Protein AF-A0A7V0YD22-F1 (afdb_monomer)

Radius of gyration: 51.35 Å; Cα contacts (8 Å, |Δi|>4): 474; chains: 1; bounding box: 115×79×181 Å

pLDDT: mean 83.08, std 17.09, range [35.62, 98.12]

Foldseek 3Di:
DDDDDDDDDDDDDDDDDDDDDDDPPDCPPVNVVVVVVVVVVVVVVVVVVVVVQVQWAWEWEQELNDTDTFTDPDQWQLVSCVVVVQDADPQKDWPPDGRDTRDHYHYIYIQHWAWAWEAEPRDTDIDTDSDFWQLVRCVVVVNDADPQKFKDKPRHTDDRRDTNDDRDPPDPPPPPPDDDPPSDDDDDDHIYIYIQHWAWEWEAEPPDIDIDTHSDQWQLVVCVVVVNDADPQKDKPPDGRDGDDHYHYMYIQFWAWEWEADPNDIDIDTHSDQFQLVVCVVVVNDADPPKAKVVGRGDGDDHHYYIYIDHDDDDDDDDDDDDDDDDDDDDDDD

Nearest PDB structures (foldseek):
  1ryj-assembly1_A  TM=7.363E-01  e=2.790E-02  Methanothermococcus thermolithotrophicus
  5e27-assembly2_B  TM=4.359E-01  e=1.569E-03  Mycobacterium tuberculosis
  5klx-assembly2_B  TM=5.347E-01  e=2.276E-01  Saccharomyces cerevisiae S288C
  8zv8-assembly2_D  TM=6.855E-01  e=3.589E+00  Homo sapiens
  1d4b-assembly1_A  TM=3.213E-01  e=7.111E-01  Homo sapiens

Structure (mmCIF, N/CA/C/O backbone):
data_AF-A0A7V0YD22-F1
#
_entry.id   AF-A0A7V0YD22-F1
#
loop_
_atom_site.group_PDB
_atom_site.id
_atom_site.type_symbol
_atom_site.label_atom_id
_atom_site.label_alt_id
_atom_site.label_comp_id
_atom_site.label_asym_id
_atom_site.label_entity_id
_atom_site.label_seq_id
_atom_site.pdbx_PDB_ins_code
_atom_site.Cartn_x
_atom_site.Cartn_y
_atom_site.Cartn_z
_atom_site.occupancy
_atom_site.B_iso_or_equiv
_atom_site.auth_seq_id
_atom_site.auth_comp_id
_atom_site.auth_asym_id
_atom_site.auth_atom_id
_atom_site.pdbx_PDB_model_num
ATOM 1 N N . MET A 1 1 ? 33.807 -64.859 -31.427 1.00 47.00 1 MET A N 1
ATOM 2 C CA . MET A 1 1 ? 33.171 -65.253 -32.700 1.00 47.00 1 MET A CA 1
ATOM 3 C C . MET A 1 1 ? 33.918 -64.585 -33.836 1.00 47.00 1 MET A C 1
ATOM 5 O O . MET A 1 1 ? 33.672 -63.443 -34.188 1.00 47.00 1 MET A O 1
ATOM 9 N N . THR A 1 2 ? 34.933 -65.295 -34.298 1.00 48.66 2 THR A N 1
ATOM 10 C CA . THR A 1 2 ? 35.784 -65.020 -35.448 1.00 48.66 2 THR A CA 1
ATOM 11 C C . THR A 1 2 ? 35.191 -65.747 -36.647 1.00 48.66 2 THR A C 1
ATOM 13 O O . THR A 1 2 ? 34.943 -66.948 -36.567 1.00 48.66 2 THR A O 1
ATOM 16 N N . THR A 1 3 ? 34.997 -65.068 -37.774 1.00 38.12 3 THR A N 1
ATOM 17 C CA . THR A 1 3 ? 34.916 -65.744 -39.075 1.00 38.12 3 THR A CA 1
ATOM 18 C C . THR A 1 3 ? 35.419 -64.813 -40.176 1.00 38.12 3 THR A C 1
ATOM 20 O O . THR A 1 3 ? 34.770 -63.816 -40.480 1.00 38.12 3 THR A O 1
ATOM 23 N N . PRO A 1 4 ? 36.578 -65.126 -40.773 1.00 64.62 4 PRO A N 1
ATOM 24 C CA . PRO A 1 4 ? 37.021 -64.593 -42.049 1.00 64.62 4 PRO A CA 1
ATOM 25 C C . PRO A 1 4 ? 36.802 -65.632 -43.165 1.00 64.62 4 PRO A C 1
ATOM 27 O O . PRO A 1 4 ? 36.949 -66.833 -42.947 1.00 64.62 4 PRO A O 1
ATOM 30 N N . LEU A 1 5 ? 36.543 -65.181 -44.390 1.00 45.16 5 LEU A N 1
ATOM 31 C CA . LEU A 1 5 ? 36.751 -65.954 -45.622 1.00 45.16 5 LEU A CA 1
ATOM 32 C C . LEU A 1 5 ? 37.115 -64.956 -46.736 1.00 45.16 5 LEU A C 1
ATOM 34 O O . LEU A 1 5 ? 36.453 -63.933 -46.830 1.00 45.16 5 LEU A O 1
ATOM 38 N N . LYS A 1 6 ? 38.121 -65.072 -47.612 1.00 41.31 6 LYS A N 1
ATOM 39 C CA . LYS A 1 6 ? 39.150 -66.055 -48.021 1.00 41.31 6 LYS A CA 1
ATOM 40 C C . LYS A 1 6 ? 39.045 -66.240 -49.543 1.00 41.31 6 LYS A C 1
ATOM 42 O O . LYS A 1 6 ? 38.039 -66.736 -50.024 1.00 41.31 6 LYS A O 1
ATOM 47 N N . ARG A 1 7 ? 40.185 -65.975 -50.204 1.00 38.22 7 ARG A N 1
ATOM 48 C CA . ARG A 1 7 ? 40.648 -66.398 -51.551 1.00 38.22 7 ARG A CA 1
ATOM 49 C C . ARG A 1 7 ? 39.967 -65.751 -52.767 1.00 38.22 7 ARG A C 1
ATOM 51 O O . ARG A 1 7 ? 38.756 -65.692 -52.825 1.00 38.22 7 ARG A O 1
ATOM 58 N N . ALA A 1 8 ? 40.678 -65.148 -53.726 1.00 39.34 8 ALA A N 1
ATOM 59 C CA . ALA A 1 8 ? 41.896 -65.498 -54.491 1.00 39.34 8 ALA A CA 1
ATOM 60 C C . ALA A 1 8 ? 41.635 -66.368 -55.730 1.00 39.34 8 ALA A C 1
ATOM 62 O O . ALA A 1 8 ? 41.262 -67.525 -55.584 1.00 39.34 8 ALA A O 1
ATOM 63 N N . ALA A 1 9 ? 41.958 -65.814 -56.905 1.00 39.53 9 ALA A N 1
ATOM 64 C CA . ALA A 1 9 ? 42.645 -66.423 -58.062 1.00 39.53 9 ALA A CA 1
ATOM 65 C C . ALA A 1 9 ? 42.683 -65.339 -59.166 1.00 39.53 9 ALA A C 1
ATOM 67 O O . ALA A 1 9 ? 41.646 -64.786 -59.502 1.00 39.53 9 ALA A O 1
ATOM 68 N N . ARG A 1 10 ? 43.831 -64.773 -59.564 1.00 41.00 10 ARG A N 1
ATOM 69 C CA . ARG A 1 10 ? 44.873 -65.306 -60.469 1.00 41.00 10 ARG A CA 1
ATOM 70 C C . ARG A 1 10 ? 44.341 -65.859 -61.800 1.00 41.00 10 ARG A C 1
ATOM 72 O O . ARG A 1 10 ? 43.845 -66.973 -61.843 1.00 41.00 10 ARG A O 1
ATOM 79 N N . SER A 1 11 ? 44.618 -65.112 -62.869 1.00 40.12 11 SER A N 1
ATOM 80 C CA . SER A 1 11 ? 45.051 -65.600 -64.189 1.00 40.12 11 SER A CA 1
ATOM 81 C C . SER A 1 11 ? 45.837 -64.443 -64.833 1.00 40.12 11 SER A C 1
ATOM 83 O O . SER A 1 11 ? 45.287 -63.354 -64.946 1.00 40.12 11 SER A O 1
ATOM 85 N N . SER A 1 12 ? 47.172 -64.483 -64.973 1.00 40.53 12 SER A N 1
ATOM 86 C CA . SER A 1 12 ? 47.942 -65.056 -66.106 1.00 40.53 12 SER A CA 1
ATOM 87 C C . SER A 1 12 ? 47.367 -64.662 -67.472 1.00 40.53 12 SER A C 1
ATOM 89 O O . SER A 1 12 ? 46.183 -64.860 -67.696 1.00 40.53 12 SER A O 1
ATOM 91 N N . ALA A 1 13 ? 48.105 -64.145 -68.448 1.00 36.16 13 ALA A N 1
ATOM 92 C CA . ALA A 1 13 ? 49.530 -63.917 -68.643 1.00 36.16 13 ALA A CA 1
ATOM 93 C C . ALA A 1 13 ? 49.665 -62.911 -69.807 1.00 36.16 13 ALA A C 1
ATOM 95 O O . ALA A 1 13 ? 48.724 -62.751 -70.577 1.00 36.16 13 ALA A O 1
ATOM 96 N N . GLN A 1 14 ? 50.826 -62.277 -69.959 1.00 41.28 14 GLN A N 1
ATOM 97 C CA . GLN A 1 14 ? 51.713 -62.488 -71.114 1.00 41.28 14 GLN A CA 1
ATOM 98 C C . GLN A 1 14 ? 52.646 -61.289 -71.286 1.00 41.28 14 GLN A C 1
ATOM 100 O O . GLN A 1 14 ? 52.235 -60.139 -71.407 1.00 41.28 14 GLN A O 1
ATOM 105 N N . ALA A 1 15 ? 53.932 -61.612 -71.220 1.00 40.72 15 ALA A N 1
ATOM 106 C CA . ALA A 1 15 ? 55.050 -60.716 -71.392 1.00 40.72 15 ALA A CA 1
ATOM 107 C C . ALA A 1 15 ? 55.336 -60.469 -72.879 1.00 40.72 15 ALA A C 1
ATOM 109 O O . ALA A 1 15 ? 55.332 -61.401 -73.680 1.00 40.72 15 ALA A O 1
ATOM 110 N N . SER A 1 16 ? 55.677 -59.224 -73.186 1.00 41.81 16 SER A N 1
ATOM 111 C CA . SER A 1 16 ? 56.611 -58.815 -74.239 1.00 41.81 16 SER A CA 1
ATOM 112 C C . SER A 1 16 ? 57.174 -57.478 -73.759 1.00 41.81 16 SER A C 1
ATOM 114 O O . SER A 1 16 ? 56.450 -56.490 -73.673 1.00 41.81 16 SER A O 1
ATOM 116 N N . ASP A 1 17 ? 58.302 -57.485 -73.057 1.00 44.50 17 ASP A N 1
ATOM 117 C CA . ASP A 1 17 ? 59.635 -57.284 -73.638 1.00 44.50 17 ASP A CA 1
ATOM 118 C C . ASP A 1 17 ? 59.665 -56.208 -74.730 1.00 44.50 17 ASP A C 1
ATOM 120 O O . ASP A 1 17 ? 59.037 -56.334 -75.780 1.00 44.50 17 ASP A O 1
ATOM 124 N N . GLY A 1 18 ? 60.385 -55.127 -74.439 1.00 40.16 18 GLY A N 1
ATOM 125 C CA . GLY A 1 18 ? 60.467 -53.967 -75.312 1.00 40.16 18 GLY A CA 1
ATOM 126 C C . GLY A 1 18 ? 60.731 -52.669 -74.564 1.00 40.16 18 GLY A C 1
ATOM 127 O O . GLY A 1 18 ? 59.847 -51.832 -74.431 1.00 40.16 18 GLY A O 1
ATOM 128 N N . GLY A 1 19 ? 61.980 -52.477 -74.138 1.00 35.62 19 GLY A N 1
ATOM 129 C CA . GLY A 1 19 ? 62.556 -51.134 -74.061 1.00 35.62 19 GLY A CA 1
ATOM 130 C C . GLY A 1 19 ? 62.600 -50.488 -72.679 1.00 35.62 19 GLY A C 1
ATOM 131 O O . GLY A 1 19 ? 61.678 -49.804 -72.244 1.00 35.62 19 GLY A O 1
ATOM 132 N N . ARG A 1 20 ? 63.781 -50.554 -72.0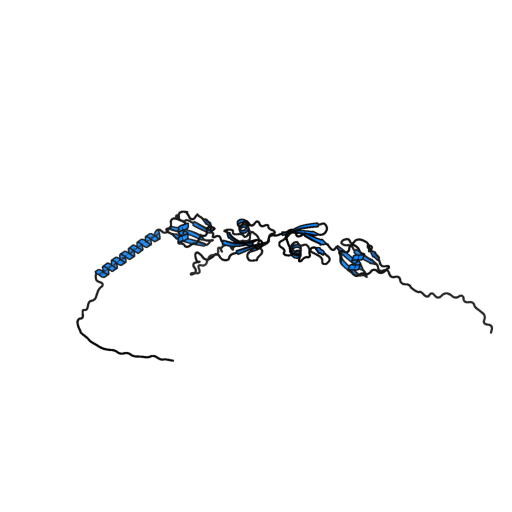54 1.00 51.81 20 ARG A N 1
ATOM 133 C CA . ARG A 1 20 ? 64.271 -49.426 -71.250 1.00 51.81 20 ARG A CA 1
ATOM 134 C C . ARG A 1 20 ? 64.270 -48.171 -72.133 1.00 51.81 20 ARG A C 1
ATOM 136 O O . ARG A 1 20 ? 64.777 -48.222 -73.253 1.00 51.81 20 ARG A O 1
ATOM 143 N N . PRO A 1 21 ? 63.859 -47.027 -71.575 1.00 42.22 21 PRO A N 1
ATOM 144 C CA . PRO A 1 21 ? 64.875 -45.999 -71.428 1.00 42.22 21 PRO A CA 1
ATOM 145 C C . PRO A 1 21 ? 64.946 -45.478 -69.995 1.00 42.22 21 PRO A C 1
ATOM 147 O O . PRO A 1 21 ? 63.951 -45.161 -69.348 1.00 42.22 21 PRO A O 1
ATOM 150 N N . ALA A 1 22 ? 66.181 -45.355 -69.518 1.00 54.69 22 ALA A N 1
ATOM 151 C CA . ALA A 1 22 ? 66.517 -44.388 -68.496 1.00 54.69 22 ALA A CA 1
ATOM 152 C C . ALA A 1 22 ? 66.175 -42.992 -69.034 1.00 54.69 22 ALA A C 1
ATOM 154 O O . ALA A 1 22 ? 66.689 -42.584 -70.072 1.00 54.69 22 ALA A O 1
ATOM 155 N N . ALA A 1 23 ? 65.329 -42.258 -68.324 1.00 45.06 23 ALA A N 1
ATOM 156 C CA . ALA A 1 23 ? 65.190 -40.827 -68.518 1.00 45.06 23 ALA A CA 1
ATOM 157 C C . ALA A 1 23 ? 64.929 -40.199 -67.152 1.00 45.06 23 ALA A C 1
ATOM 159 O O . ALA A 1 23 ? 63.810 -40.195 -66.643 1.00 45.06 23 ALA A O 1
ATOM 160 N N . GLY A 1 24 ? 65.999 -39.681 -66.548 1.00 50.59 24 GLY A N 1
ATOM 161 C CA . GLY A 1 24 ? 65.883 -38.652 -65.532 1.00 50.59 24 GLY A CA 1
ATOM 162 C C . GLY A 1 24 ? 65.113 -37.483 -66.136 1.00 50.59 24 GLY A C 1
ATOM 163 O O . GLY A 1 24 ? 65.668 -36.676 -66.875 1.00 50.59 24 GLY A O 1
ATOM 164 N N . GLY A 1 25 ? 63.820 -37.410 -65.835 1.00 45.94 25 GLY A N 1
ATOM 165 C CA . GLY A 1 25 ? 62.989 -36.245 -66.098 1.00 45.94 25 GLY A CA 1
ATOM 166 C C . GLY A 1 25 ? 63.328 -35.163 -65.087 1.00 45.94 25 GLY A C 1
ATOM 167 O O . GLY A 1 25 ? 62.529 -34.858 -64.207 1.00 45.94 25 GLY A O 1
ATOM 168 N N . GLY A 1 26 ? 64.542 -34.611 -65.175 1.00 47.94 26 GLY A N 1
ATOM 169 C CA . GLY A 1 26 ? 64.849 -33.346 -64.526 1.00 47.94 26 GLY A CA 1
ATOM 170 C C . GLY A 1 26 ? 63.767 -32.354 -64.922 1.00 47.94 26 GLY A C 1
ATOM 171 O O . GLY A 1 26 ? 63.403 -32.311 -66.099 1.00 47.94 26 GLY A O 1
ATOM 172 N N . LEU A 1 27 ? 63.226 -31.610 -63.948 1.00 54.12 27 LEU A N 1
ATOM 173 C CA . LEU A 1 27 ? 62.290 -30.514 -64.190 1.00 54.12 27 LEU A CA 1
ATOM 174 C C . LEU A 1 27 ? 62.819 -29.702 -65.375 1.00 54.12 27 LEU A C 1
ATOM 176 O O . LEU A 1 27 ? 63.768 -28.925 -65.234 1.00 54.12 27 LEU A O 1
ATOM 180 N N . GLY A 1 28 ? 62.244 -29.937 -66.559 1.00 47.41 28 GLY A N 1
ATOM 181 C CA . GLY A 1 28 ? 62.697 -29.300 -67.780 1.00 47.41 28 GLY A CA 1
ATOM 182 C C . GLY A 1 28 ? 62.656 -27.794 -67.567 1.00 47.41 28 GLY A C 1
ATOM 183 O O . GLY A 1 28 ? 61.813 -27.288 -66.821 1.00 47.41 28 GLY A O 1
ATOM 184 N N . ARG A 1 29 ? 63.547 -27.050 -68.232 1.00 53.50 29 ARG A N 1
ATOM 185 C CA . ARG A 1 29 ? 63.567 -25.571 -68.220 1.00 53.50 29 ARG A CA 1
ATOM 186 C C . ARG A 1 29 ? 62.173 -24.938 -68.358 1.00 53.50 29 ARG A C 1
ATOM 188 O O . ARG A 1 29 ? 61.973 -23.824 -67.894 1.00 53.50 29 ARG A O 1
ATOM 195 N N . TRP A 1 30 ? 61.226 -25.647 -68.969 1.00 50.28 30 TRP A N 1
ATOM 196 C CA . TRP A 1 30 ? 59.825 -25.269 -69.100 1.00 50.28 30 TRP A CA 1
ATOM 197 C C . TRP A 1 30 ? 59.046 -25.386 -67.777 1.00 50.28 30 TRP A C 1
ATOM 199 O O . TRP A 1 30 ? 58.458 -24.397 -67.362 1.00 50.28 30 TRP A O 1
ATOM 209 N N . GLY A 1 31 ? 59.140 -26.489 -67.023 1.00 55.62 31 GLY A N 1
ATOM 210 C CA . GLY A 1 31 ? 58.539 -26.609 -65.682 1.00 55.62 31 GLY A CA 1
ATOM 211 C C . GLY A 1 31 ? 59.094 -25.594 -64.675 1.00 55.62 31 GLY A C 1
ATOM 212 O O . GLY A 1 31 ? 58.336 -24.999 -63.917 1.00 55.62 31 GLY A O 1
ATOM 213 N N . ARG A 1 32 ? 60.403 -25.296 -64.734 1.00 58.09 32 ARG A N 1
ATOM 214 C CA . ARG A 1 32 ? 61.041 -24.242 -63.916 1.00 58.09 32 ARG A CA 1
ATOM 215 C C . ARG A 1 32 ? 60.562 -22.829 -64.283 1.00 58.09 32 ARG A C 1
ATOM 217 O O . ARG A 1 32 ? 60.445 -21.985 -63.402 1.00 58.09 32 ARG A O 1
ATOM 224 N N . ARG A 1 33 ? 60.265 -22.573 -65.563 1.00 59.19 33 ARG A N 1
ATOM 225 C CA . ARG A 1 33 ? 59.716 -21.295 -66.056 1.00 59.19 33 ARG A CA 1
ATOM 226 C C . ARG A 1 33 ? 58.266 -21.079 -65.624 1.00 59.19 33 ARG A C 1
ATOM 228 O O . ARG A 1 33 ? 57.951 -19.987 -65.169 1.00 59.19 33 ARG A O 1
ATOM 235 N N . TYR A 1 34 ? 57.418 -22.106 -65.691 1.00 65.81 34 TYR A N 1
ATOM 236 C CA . TYR A 1 34 ? 56.045 -22.022 -65.174 1.00 65.81 34 TYR A CA 1
ATOM 237 C C . TYR A 1 34 ? 56.005 -21.946 -63.641 1.00 65.81 34 TYR A C 1
ATOM 239 O O . TYR A 1 34 ? 55.167 -21.240 -63.091 1.00 65.81 34 TYR A O 1
ATOM 247 N N . LEU A 1 35 ? 56.954 -22.585 -62.948 1.00 70.69 35 LEU A N 1
ATOM 248 C CA . LEU A 1 35 ? 57.092 -22.496 -61.492 1.00 70.69 35 LEU A CA 1
ATOM 249 C C . LEU A 1 35 ? 57.540 -21.094 -61.040 1.00 70.69 35 LEU A C 1
ATOM 251 O O . LEU A 1 35 ? 56.960 -20.541 -60.113 1.00 70.69 35 LEU A O 1
ATOM 255 N N . LEU A 1 36 ? 58.499 -20.472 -61.737 1.00 73.25 36 LEU A N 1
ATOM 256 C CA . LEU A 1 36 ? 58.895 -19.077 -61.493 1.00 73.25 36 LEU A CA 1
ATOM 257 C C . LEU A 1 36 ? 57.775 -18.079 -61.831 1.00 73.25 36 LEU A C 1
ATOM 259 O O . LEU A 1 36 ? 57.569 -17.126 -61.085 1.00 73.25 36 LEU A O 1
ATOM 263 N N . ALA A 1 37 ? 57.024 -18.310 -62.912 1.00 78.25 37 ALA A N 1
ATOM 264 C CA . ALA A 1 37 ? 55.868 -17.486 -63.267 1.00 78.25 37 ALA A CA 1
ATOM 265 C C . ALA A 1 37 ? 54.733 -17.602 -62.231 1.00 78.25 37 ALA A C 1
ATOM 267 O O . ALA A 1 37 ? 54.145 -16.591 -61.851 1.00 78.25 37 ALA A O 1
ATOM 268 N N . GLY A 1 38 ? 54.470 -18.809 -61.719 1.00 81.88 38 GLY A N 1
ATOM 269 C CA . GLY A 1 38 ? 53.499 -19.038 -60.647 1.00 81.88 38 GLY A CA 1
ATOM 270 C C . GLY A 1 38 ? 53.894 -18.358 -59.334 1.00 81.88 38 GLY A C 1
ATOM 271 O O . GLY A 1 38 ? 53.065 -17.700 -58.714 1.00 81.88 38 GLY A O 1
ATOM 272 N N . VAL A 1 39 ? 55.173 -18.435 -58.945 1.00 85.62 39 VAL A N 1
ATOM 273 C CA . VAL A 1 39 ? 55.699 -17.712 -57.771 1.00 85.62 39 VAL A CA 1
ATOM 274 C C . VAL A 1 39 ? 55.579 -16.196 -57.955 1.00 85.62 39 VAL A C 1
ATOM 276 O O . VAL A 1 39 ? 55.158 -15.504 -57.031 1.00 85.62 39 VAL A O 1
ATOM 279 N N . GLY A 1 40 ? 55.881 -15.677 -59.150 1.00 86.00 40 GLY A N 1
ATOM 280 C CA . GLY A 1 40 ? 55.707 -14.259 -59.474 1.00 86.00 40 GLY A CA 1
ATOM 281 C C . GLY A 1 40 ? 54.256 -13.785 -59.345 1.00 86.00 40 GLY A C 1
ATOM 282 O O . GLY A 1 40 ? 54.009 -12.737 -58.753 1.00 86.00 40 GLY A O 1
ATOM 283 N N . LEU A 1 41 ? 53.288 -14.574 -59.824 1.00 89.44 41 LEU A N 1
ATOM 284 C CA . LEU A 1 41 ? 51.860 -14.267 -59.693 1.00 89.44 41 LEU A CA 1
ATOM 285 C C . LEU A 1 41 ? 51.397 -14.289 -58.229 1.00 89.44 41 LEU A C 1
ATOM 287 O O . LEU A 1 41 ? 50.661 -13.401 -57.809 1.00 89.44 41 LEU A O 1
ATOM 291 N N . ILE A 1 42 ? 51.855 -15.262 -57.438 1.00 89.31 42 ILE A N 1
ATOM 292 C CA . ILE A 1 42 ? 51.536 -15.345 -56.004 1.00 89.31 42 ILE A CA 1
ATOM 293 C C . ILE A 1 42 ? 52.107 -14.137 -55.251 1.00 89.31 42 ILE A C 1
ATOM 295 O O . ILE A 1 42 ? 51.408 -13.552 -54.428 1.00 89.31 42 ILE A O 1
ATOM 299 N N . LEU A 1 43 ? 53.343 -13.723 -55.550 1.00 90.62 43 LEU A N 1
ATOM 300 C CA . LEU A 1 43 ? 53.945 -12.527 -54.954 1.00 90.62 43 LEU A CA 1
ATOM 301 C C . LEU A 1 43 ? 53.204 -11.247 -55.358 1.00 90.62 43 LEU A C 1
ATOM 303 O O . LEU A 1 43 ? 53.007 -10.376 -54.517 1.00 90.62 43 LEU A O 1
ATOM 307 N N . MET A 1 44 ? 52.752 -11.143 -56.610 1.00 88.50 44 MET A N 1
ATOM 308 C CA . MET A 1 44 ? 51.974 -9.999 -57.095 1.00 88.50 44 MET A CA 1
ATOM 309 C C . MET A 1 44 ? 50.588 -9.927 -56.439 1.00 88.50 44 MET A C 1
ATOM 311 O O . MET A 1 44 ? 50.205 -8.871 -55.945 1.00 88.50 44 MET A O 1
ATOM 315 N N . LEU A 1 45 ? 49.860 -11.046 -56.367 1.00 91.75 45 LEU A N 1
ATOM 316 C CA . LEU A 1 45 ? 48.579 -11.130 -55.657 1.00 91.75 45 LEU A CA 1
ATOM 317 C C . LEU A 1 45 ? 48.754 -10.879 -54.155 1.00 91.75 45 LEU A C 1
ATOM 319 O O . LEU A 1 45 ? 47.920 -10.216 -53.546 1.00 91.75 45 LEU A O 1
ATOM 323 N N . GLY A 1 46 ? 49.859 -11.348 -53.570 1.00 89.00 46 GLY A N 1
ATOM 324 C CA . GLY A 1 46 ? 50.231 -11.065 -52.188 1.00 89.00 46 GLY A CA 1
ATOM 325 C C . GLY A 1 46 ? 50.491 -9.578 -51.949 1.00 89.00 46 GLY A C 1
ATOM 326 O O . GLY A 1 46 ? 49.933 -9.010 -51.017 1.00 89.00 46 GLY A O 1
ATOM 327 N N . ALA A 1 47 ? 51.271 -8.924 -52.813 1.00 87.19 47 ALA A N 1
ATOM 328 C CA . ALA A 1 47 ? 51.535 -7.487 -52.741 1.00 87.19 47 ALA A CA 1
ATOM 329 C C . ALA A 1 47 ? 50.265 -6.653 -52.976 1.00 87.19 47 ALA A C 1
ATOM 331 O O . ALA A 1 47 ? 50.049 -5.667 -52.275 1.00 87.19 47 ALA A O 1
ATOM 332 N N . MET A 1 48 ? 49.397 -7.067 -53.904 1.00 89.81 48 MET A N 1
ATOM 333 C CA . MET A 1 48 ? 48.112 -6.414 -54.162 1.00 89.81 48 MET A CA 1
ATOM 334 C C . MET A 1 48 ? 47.143 -6.586 -52.987 1.00 89.81 48 MET A C 1
ATOM 336 O O . MET A 1 48 ? 46.508 -5.620 -52.574 1.00 89.81 48 MET A O 1
ATOM 340 N N . GLY A 1 49 ? 47.084 -7.779 -52.391 1.00 83.19 49 GLY A N 1
ATOM 341 C CA . GLY A 1 49 ? 46.307 -8.035 -51.179 1.00 83.19 49 GLY A CA 1
ATOM 342 C C . GLY A 1 49 ? 46.823 -7.248 -49.972 1.00 83.19 49 GLY A C 1
ATOM 343 O O . GLY A 1 49 ? 46.030 -6.690 -49.218 1.00 83.19 49 GLY A O 1
ATOM 344 N N . LEU A 1 50 ? 48.146 -7.138 -49.814 1.00 85.19 50 LEU A N 1
ATOM 345 C CA . LEU A 1 50 ? 48.765 -6.344 -48.751 1.00 85.19 50 LEU A CA 1
ATOM 346 C C . LEU A 1 50 ? 48.515 -4.843 -48.954 1.00 85.19 50 LEU A C 1
ATOM 348 O O . LEU A 1 50 ? 48.156 -4.146 -48.009 1.00 85.19 50 LEU A O 1
ATOM 352 N N . GLY A 1 51 ? 48.640 -4.360 -50.194 1.00 82.00 51 GLY A N 1
ATOM 353 C CA . GLY A 1 51 ? 48.312 -2.987 -50.572 1.00 82.00 51 GLY A CA 1
ATOM 354 C C . GLY A 1 51 ? 46.848 -2.655 -50.296 1.00 82.00 51 GLY A C 1
ATOM 355 O O . GLY A 1 51 ? 46.564 -1.629 -49.685 1.00 82.00 51 GLY A O 1
ATOM 356 N N . TYR A 1 52 ? 45.929 -3.557 -50.651 1.00 83.81 52 TYR A N 1
ATOM 357 C CA . TYR A 1 52 ? 44.506 -3.428 -50.340 1.00 83.81 52 TYR A CA 1
ATOM 358 C C . TYR A 1 52 ? 44.262 -3.375 -48.826 1.00 83.81 52 TYR A C 1
ATOM 360 O O . TYR A 1 52 ? 43.604 -2.454 -48.349 1.00 83.81 52 TYR A O 1
ATOM 368 N N . ALA A 1 53 ? 44.879 -4.265 -48.042 1.00 77.56 53 ALA A N 1
ATOM 369 C CA . ALA A 1 53 ? 44.756 -4.262 -46.583 1.00 77.56 53 ALA A CA 1
ATOM 370 C C . ALA A 1 53 ? 45.271 -2.964 -45.927 1.00 77.56 53 ALA A C 1
ATOM 372 O O . ALA A 1 53 ? 44.712 -2.518 -44.927 1.00 77.56 53 ALA A O 1
ATOM 373 N N . CYS A 1 54 ? 46.292 -2.315 -46.495 1.00 80.62 54 CYS A N 1
ATOM 374 C CA . CYS A 1 54 ? 46.776 -1.014 -46.021 1.00 80.62 54 CYS A CA 1
ATOM 375 C C . CYS A 1 54 ? 45.784 0.142 -46.260 1.00 80.62 54 CYS A C 1
ATOM 377 O O . CYS A 1 54 ? 45.935 1.192 -45.641 1.00 80.62 54 CYS A O 1
ATOM 379 N N . THR A 1 55 ? 44.771 -0.030 -47.119 1.00 80.94 55 THR A N 1
ATOM 380 C CA . THR A 1 55 ? 43.724 0.986 -47.360 1.00 80.94 55 THR A CA 1
ATOM 381 C C . THR A 1 55 ? 42.543 0.907 -46.385 1.00 80.94 55 THR A C 1
ATOM 383 O O . THR A 1 55 ? 41.635 1.737 -46.454 1.00 80.94 55 THR A O 1
ATOM 386 N N . LEU A 1 56 ? 42.542 -0.074 -45.474 1.00 81.06 56 LEU A N 1
ATOM 387 C CA . LEU A 1 56 ? 41.520 -0.221 -44.437 1.00 81.06 56 LEU A CA 1
ATOM 388 C C . LEU A 1 56 ? 41.539 0.975 -43.479 1.00 81.06 56 LEU A C 1
ATOM 390 O O . LEU A 1 56 ? 42.580 1.321 -42.916 1.00 81.06 56 LEU A O 1
ATOM 394 N N . ARG A 1 57 ? 40.368 1.560 -43.226 1.00 84.12 57 ARG A N 1
ATOM 395 C CA . ARG A 1 57 ? 40.209 2.659 -42.267 1.00 84.12 57 ARG A CA 1
ATOM 396 C C . ARG A 1 57 ? 39.806 2.101 -40.898 1.00 84.12 57 ARG A C 1
ATOM 398 O O . ARG A 1 57 ? 38.889 1.279 -40.841 1.00 84.12 57 ARG A O 1
ATOM 405 N N . PRO A 1 58 ? 40.477 2.497 -39.799 1.00 83.75 58 PRO A N 1
ATOM 406 C CA . PRO A 1 58 ? 40.097 2.072 -38.457 1.00 83.75 58 PRO A CA 1
ATOM 407 C C . PRO A 1 58 ? 38.885 2.866 -37.950 1.00 83.75 58 PRO A C 1
ATOM 409 O O . PRO A 1 58 ? 38.894 4.097 -37.982 1.00 83.75 58 PRO A O 1
ATOM 412 N N . VAL A 1 59 ? 37.886 2.155 -37.428 1.00 85.00 59 VAL A N 1
ATOM 413 C CA . VAL A 1 59 ? 36.688 2.716 -36.788 1.00 85.00 59 VAL A CA 1
ATOM 414 C C . VAL A 1 59 ? 36.565 2.135 -35.387 1.00 85.00 59 VAL A C 1
ATOM 416 O O . VAL A 1 59 ? 36.544 0.915 -35.216 1.00 85.00 59 VAL A O 1
ATOM 419 N N . TRP A 1 60 ? 36.499 3.002 -34.380 1.00 86.25 60 TRP A N 1
ATOM 420 C CA . TRP A 1 60 ? 36.300 2.592 -32.992 1.00 86.25 60 TRP A CA 1
ATOM 421 C C . TRP A 1 60 ? 34.810 2.572 -32.695 1.00 86.25 60 TRP A C 1
ATOM 423 O O . TRP A 1 60 ? 34.182 3.622 -32.689 1.00 86.25 60 TRP A O 1
ATOM 433 N N . VAL A 1 61 ? 34.247 1.396 -32.448 1.00 86.56 61 VAL A N 1
ATOM 434 C CA . VAL A 1 61 ? 32.834 1.227 -32.109 1.00 86.56 61 VAL A CA 1
ATOM 435 C C . VAL A 1 61 ? 32.712 0.886 -30.631 1.00 86.56 61 VAL A C 1
ATOM 437 O O . VAL A 1 61 ? 33.247 -0.121 -30.190 1.00 86.56 61 VAL A O 1
ATOM 440 N N . ASP A 1 62 ? 32.021 1.708 -29.855 1.00 86.94 62 ASP A N 1
ATOM 441 C CA . ASP A 1 62 ? 31.605 1.391 -28.492 1.00 86.94 62 ASP A CA 1
ATOM 442 C C . ASP A 1 62 ? 30.187 0.811 -28.535 1.00 86.94 62 ASP A C 1
ATOM 444 O O . ASP A 1 62 ? 29.220 1.551 -28.715 1.00 86.94 62 ASP A O 1
ATOM 448 N N . LEU A 1 63 ? 30.075 -0.515 -28.420 1.00 84.31 63 LEU A N 1
ATOM 449 C CA . LEU A 1 63 ? 28.801 -1.233 -28.416 1.00 84.31 63 LEU A CA 1
ATOM 450 C C . LEU A 1 63 ? 28.406 -1.551 -26.970 1.00 84.31 63 LEU A C 1
ATOM 452 O O . LEU A 1 63 ? 28.986 -2.447 -26.354 1.00 84.31 63 LEU A O 1
ATOM 456 N N . ASP A 1 64 ? 27.428 -0.823 -26.427 1.00 76.75 64 ASP A N 1
ATOM 457 C CA . ASP A 1 64 ? 26.942 -0.979 -25.045 1.00 76.75 64 ASP A CA 1
ATOM 458 C C . ASP A 1 64 ? 28.062 -0.972 -23.972 1.00 76.75 64 ASP A C 1
ATOM 460 O O . ASP A 1 64 ? 27.982 -1.675 -22.961 1.00 76.75 64 ASP A O 1
ATOM 464 N N . GLY A 1 65 ? 29.129 -0.190 -24.181 1.00 76.81 65 GLY A N 1
ATOM 465 C CA . GLY A 1 65 ? 30.284 -0.102 -23.280 1.00 76.81 65 GLY A CA 1
ATOM 466 C C . GLY A 1 65 ? 31.435 -1.056 -23.622 1.00 76.81 65 GLY A C 1
ATOM 467 O O . GLY A 1 65 ? 32.449 -1.059 -22.919 1.00 76.81 65 GLY A O 1
ATOM 468 N N . GLN A 1 66 ? 31.303 -1.888 -24.663 1.00 78.94 66 GLN A N 1
ATOM 469 C CA . GLN A 1 66 ? 32.380 -2.749 -25.152 1.00 78.94 66 GLN A CA 1
ATOM 470 C C . GLN A 1 66 ? 33.065 -2.134 -26.381 1.00 78.94 66 GLN A C 1
ATOM 472 O O . GLN A 1 66 ? 32.452 -2.064 -27.450 1.00 78.94 66 GLN A O 1
ATOM 477 N N . PRO A 1 67 ? 34.351 -1.739 -26.278 1.00 83.50 67 PRO A N 1
ATOM 478 C CA . PRO A 1 67 ? 35.082 -1.195 -27.411 1.00 83.50 67 PRO A CA 1
ATOM 479 C C . PRO A 1 67 ? 35.430 -2.295 -28.422 1.00 83.50 67 PRO A C 1
ATOM 481 O O . PRO A 1 67 ? 36.039 -3.315 -28.093 1.00 83.50 67 PRO A O 1
ATOM 484 N N . LEU A 1 68 ? 35.101 -2.043 -29.682 1.00 84.56 68 LEU A N 1
ATOM 485 C CA . LEU A 1 68 ? 35.338 -2.888 -30.839 1.00 84.56 68 LEU A CA 1
ATOM 486 C C . LEU A 1 68 ? 36.081 -2.081 -31.906 1.00 84.56 68 LEU A C 1
ATOM 488 O O . LEU A 1 68 ? 35.621 -1.033 -32.347 1.00 84.56 68 LEU A O 1
ATOM 492 N N . LEU A 1 69 ? 37.228 -2.586 -32.357 1.00 86.62 69 LEU A N 1
ATOM 493 C CA . LEU A 1 69 ? 37.934 -2.005 -33.495 1.00 86.62 69 LEU A CA 1
ATOM 494 C C . LEU A 1 69 ? 37.452 -2.670 -34.785 1.00 86.62 69 LEU A C 1
ATOM 496 O O . LEU A 1 69 ? 37.741 -3.846 -35.023 1.00 86.62 69 LEU A O 1
ATOM 500 N N . LEU A 1 70 ? 36.768 -1.902 -35.627 1.00 84.06 70 LEU A N 1
ATOM 501 C CA . LEU A 1 70 ? 36.407 -2.299 -36.980 1.00 84.06 70 LEU A CA 1
ATOM 502 C C . LEU A 1 70 ? 37.412 -1.739 -37.984 1.00 84.06 70 LEU A C 1
ATOM 504 O O . LEU A 1 70 ? 37.992 -0.668 -37.805 1.00 84.06 70 LEU A O 1
ATOM 508 N N . ARG A 1 71 ? 37.634 -2.495 -39.056 1.00 85.25 71 ARG A N 1
ATOM 509 C CA . ARG A 1 71 ? 38.435 -2.074 -40.202 1.00 85.25 71 ARG A CA 1
ATOM 510 C C . ARG A 1 71 ? 37.584 -2.265 -41.438 1.00 85.25 71 ARG A C 1
ATOM 512 O O . ARG A 1 71 ? 37.240 -3.401 -41.743 1.00 85.25 71 ARG A O 1
ATOM 519 N N . THR A 1 72 ? 37.257 -1.169 -42.108 1.00 85.81 72 THR A N 1
ATOM 520 C CA . THR A 1 72 ? 36.347 -1.174 -43.256 1.00 85.81 72 THR A CA 1
ATOM 521 C C . THR A 1 72 ? 36.928 -0.370 -44.417 1.00 85.81 72 THR A C 1
ATOM 523 O O . THR A 1 72 ? 37.785 0.502 -44.231 1.00 85.81 72 THR A O 1
ATOM 526 N N . HIS A 1 73 ? 36.458 -0.678 -45.622 1.00 85.19 73 HIS A N 1
ATOM 527 C CA . HIS A 1 73 ? 36.674 0.124 -46.827 1.00 85.19 73 HIS A CA 1
ATOM 528 C C . HIS A 1 73 ? 35.470 1.006 -47.167 1.00 85.19 73 HIS A C 1
ATOM 530 O O . HIS A 1 73 ? 35.544 1.806 -48.101 1.00 85.19 73 HIS A O 1
ATOM 536 N N . LEU A 1 74 ? 34.367 0.839 -46.437 1.00 88.31 74 LEU A N 1
ATOM 537 C CA . LEU A 1 74 ? 33.093 1.445 -46.770 1.00 88.31 74 LEU A CA 1
ATOM 538 C C . LEU A 1 74 ? 33.085 2.939 -46.406 1.00 88.31 74 LEU A C 1
ATOM 540 O O . LEU A 1 74 ? 33.728 3.353 -45.434 1.00 88.31 74 LEU A O 1
ATOM 544 N N . PRO A 1 75 ? 32.414 3.774 -47.216 1.00 85.38 75 PRO A N 1
ATOM 545 C CA . PRO A 1 75 ? 32.413 5.220 -47.058 1.00 85.38 75 PRO A CA 1
ATOM 546 C C . PRO A 1 75 ? 31.620 5.715 -45.846 1.00 85.38 75 PRO A C 1
ATOM 548 O O . PRO A 1 75 ? 31.928 6.810 -45.385 1.00 85.38 75 PRO A O 1
ATOM 551 N N . THR A 1 76 ? 30.639 4.962 -45.333 1.00 91.31 76 THR A N 1
ATOM 552 C CA . THR A 1 76 ? 29.692 5.424 -44.298 1.00 91.31 76 THR A CA 1
ATOM 553 C C . THR A 1 76 ? 29.681 4.532 -43.055 1.00 91.31 76 THR A C 1
ATOM 555 O O . THR A 1 76 ? 30.029 3.349 -43.108 1.00 91.31 76 THR A O 1
ATOM 558 N N . VAL A 1 77 ? 29.294 5.111 -41.911 1.00 88.50 77 VAL A N 1
ATOM 559 C CA . VAL A 1 77 ? 29.194 4.389 -40.632 1.00 88.50 77 VAL A CA 1
ATOM 560 C C . VAL A 1 77 ? 28.184 3.245 -40.735 1.00 88.50 77 VAL A C 1
ATOM 562 O O . VAL A 1 77 ? 28.488 2.132 -40.316 1.00 88.50 77 VAL A O 1
ATOM 565 N N . GLY A 1 78 ? 27.015 3.479 -41.336 1.00 86.06 78 GLY A N 1
ATOM 566 C CA . GLY A 1 78 ? 25.979 2.455 -41.485 1.00 86.06 78 GLY A CA 1
ATOM 567 C C . GLY A 1 78 ? 26.445 1.244 -42.293 1.00 86.06 78 GLY A C 1
ATOM 568 O O . GLY A 1 78 ? 26.242 0.106 -41.870 1.00 86.06 78 GLY A O 1
ATOM 569 N N . GLU A 1 79 ? 27.142 1.473 -43.408 1.00 86.75 79 GLU A N 1
ATOM 570 C CA . GLU A 1 79 ? 27.715 0.397 -44.222 1.00 86.75 79 GLU A CA 1
ATOM 571 C C . GLU A 1 79 ? 28.797 -0.383 -43.459 1.00 86.75 79 GLU A C 1
ATOM 573 O O . GLU A 1 79 ? 28.807 -1.616 -43.484 1.00 86.75 79 GLU A O 1
ATOM 578 N N . ALA A 1 80 ? 29.659 0.316 -42.713 1.00 86.81 80 ALA A N 1
ATOM 579 C CA . ALA A 1 80 ? 30.693 -0.299 -41.882 1.00 86.81 80 ALA A CA 1
ATOM 580 C C . ALA A 1 80 ? 30.114 -1.217 -40.788 1.00 86.81 80 ALA A C 1
ATOM 582 O O . ALA A 1 80 ? 30.647 -2.298 -40.522 1.00 86.81 80 ALA A O 1
ATOM 583 N N . LEU A 1 81 ? 29.013 -0.802 -40.151 1.00 88.00 81 LEU A N 1
ATOM 584 C CA . LEU A 1 81 ? 28.326 -1.590 -39.124 1.00 88.00 81 LEU A CA 1
ATOM 585 C C . LEU A 1 81 ? 27.603 -2.804 -39.727 1.00 88.00 81 LEU A C 1
ATOM 587 O O . LEU A 1 81 ? 27.670 -3.901 -39.162 1.00 88.00 81 LEU A O 1
ATOM 591 N N . ALA A 1 82 ? 26.990 -2.641 -40.902 1.00 86.00 82 ALA A N 1
ATOM 592 C CA . ALA A 1 82 ? 26.365 -3.735 -41.641 1.00 86.00 82 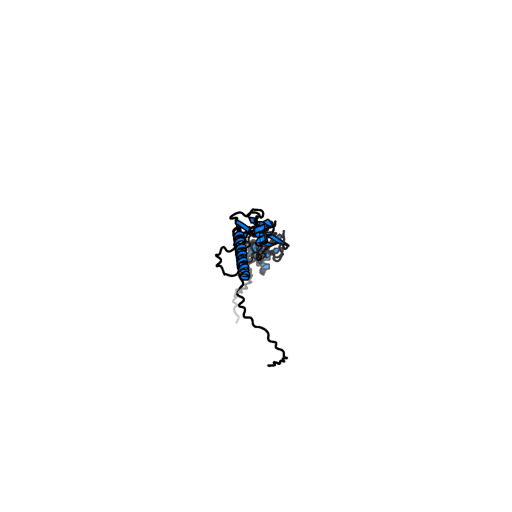ALA A CA 1
ATOM 593 C C . ALA A 1 82 ? 27.391 -4.797 -42.088 1.00 86.00 82 ALA A C 1
ATOM 595 O O . ALA A 1 82 ? 27.135 -5.995 -41.949 1.00 86.00 82 ALA A O 1
ATOM 596 N N . GLU A 1 83 ? 28.583 -4.385 -42.546 1.00 85.50 83 GLU A N 1
ATOM 597 C CA . GLU A 1 83 ? 29.703 -5.287 -42.872 1.00 85.50 83 GLU A CA 1
ATOM 598 C C . GLU A 1 83 ? 30.158 -6.096 -41.649 1.00 85.50 83 GLU A C 1
ATOM 600 O O . GLU A 1 83 ? 30.409 -7.302 -41.742 1.00 85.50 83 GLU A O 1
ATOM 605 N N . ALA A 1 84 ? 30.178 -5.461 -40.475 1.00 83.38 84 ALA A N 1
ATOM 606 C CA . ALA A 1 84 ? 30.460 -6.117 -39.201 1.00 83.38 84 ALA A CA 1
ATOM 607 C C . ALA A 1 84 ? 29.320 -7.026 -38.697 1.00 83.38 84 ALA A C 1
ATOM 609 O O . ALA A 1 84 ? 29.473 -7.664 -37.652 1.00 83.38 84 ALA A O 1
ATOM 610 N N . ARG A 1 85 ? 28.204 -7.125 -39.440 1.00 84.38 85 ARG A N 1
ATOM 611 C CA . ARG A 1 85 ? 26.976 -7.862 -39.089 1.00 84.38 85 ARG A CA 1
ATOM 612 C C . ARG A 1 85 ? 26.343 -7.403 -37.776 1.00 84.38 85 ARG A C 1
ATOM 614 O O . ARG A 1 85 ? 25.690 -8.193 -37.094 1.00 84.38 85 ARG A O 1
ATOM 621 N N . ILE A 1 86 ? 26.524 -6.132 -37.430 1.00 83.06 86 ILE A N 1
ATOM 622 C CA . ILE A 1 86 ? 25.841 -5.512 -36.299 1.00 83.06 86 ILE A CA 1
ATOM 623 C C . ILE A 1 86 ? 24.432 -5.166 -36.782 1.00 83.06 86 ILE A C 1
ATOM 625 O O . ILE A 1 86 ? 24.255 -4.293 -37.627 1.00 83.06 86 ILE A O 1
ATOM 629 N N . SER A 1 87 ? 23.438 -5.907 -36.292 1.00 81.00 87 SER A N 1
ATOM 630 C CA . SER A 1 87 ? 22.029 -5.642 -36.600 1.00 81.00 87 SER A CA 1
ATOM 631 C C . SER A 1 87 ? 21.550 -4.501 -35.716 1.00 81.00 87 SER A C 1
ATOM 633 O O . SER A 1 87 ? 21.548 -4.645 -34.495 1.00 81.00 87 SER A O 1
ATOM 635 N N . LEU A 1 88 ? 21.214 -3.378 -36.344 1.00 83.75 88 LEU A N 1
ATOM 636 C CA . LEU A 1 88 ? 20.644 -2.211 -35.686 1.00 83.75 88 LEU A CA 1
ATOM 637 C C . LEU A 1 88 ? 19.140 -2.196 -35.915 1.00 83.75 88 LEU A C 1
ATOM 639 O O . LEU A 1 88 ? 18.676 -2.475 -37.024 1.00 83.75 88 LEU A O 1
ATOM 643 N N . GLU A 1 89 ? 18.404 -1.845 -34.877 1.00 84.75 89 GLU A N 1
ATOM 644 C CA . GLU A 1 89 ? 16.977 -1.557 -34.960 1.00 84.75 89 GLU A CA 1
ATOM 645 C C . GLU A 1 89 ? 16.737 -0.037 -35.030 1.00 84.75 89 GLU A C 1
ATOM 647 O O . GLU A 1 89 ? 17.624 0.736 -34.660 1.00 84.75 89 GLU A O 1
ATOM 652 N N . PRO A 1 90 ? 15.575 0.428 -35.529 1.00 84.25 90 PRO A N 1
ATOM 653 C CA . PRO A 1 90 ? 15.281 1.860 -35.650 1.00 84.25 90 PRO A CA 1
ATOM 654 C C . PRO A 1 90 ? 15.358 2.633 -34.327 1.00 84.25 90 PRO A C 1
ATOM 656 O O . PRO A 1 90 ? 15.634 3.829 -34.331 1.00 84.25 90 PRO A O 1
ATOM 659 N N . GLU A 1 91 ? 15.105 1.956 -33.207 1.00 86.31 91 GLU A N 1
ATOM 660 C CA . GLU A 1 91 ? 15.121 2.521 -31.858 1.00 86.31 91 GLU A CA 1
ATOM 661 C C . GLU A 1 91 ? 16.528 2.541 -31.233 1.00 86.31 91 GLU A C 1
ATOM 663 O O . GLU A 1 91 ? 16.719 3.122 -30.164 1.00 86.31 91 GLU A O 1
ATOM 668 N N . ASP A 1 92 ? 17.523 1.920 -31.875 1.00 89.19 92 ASP A N 1
ATOM 669 C CA . ASP A 1 92 ? 18.910 1.966 -31.418 1.00 89.19 92 ASP A CA 1
ATOM 670 C C . ASP A 1 92 ? 19.527 3.339 -31.719 1.00 89.19 92 ASP A C 1
ATOM 672 O O . ASP A 1 92 ? 19.419 3.878 -32.822 1.00 89.19 92 ASP A O 1
ATOM 676 N N . LEU A 1 93 ? 20.243 3.901 -30.745 1.00 89.00 93 LEU A N 1
ATOM 677 C CA . LEU A 1 93 ? 20.919 5.184 -30.904 1.00 89.00 93 LEU A CA 1
ATOM 678 C C . LEU A 1 93 ? 22.358 4.971 -31.373 1.00 89.00 93 LEU A C 1
ATOM 680 O O . LEU A 1 93 ? 23.166 4.346 -30.678 1.00 89.00 93 LEU A O 1
ATOM 684 N N . VAL A 1 94 ? 22.685 5.547 -32.530 1.00 91.38 94 VAL A N 1
ATOM 685 C CA . VAL A 1 94 ? 24.033 5.539 -33.109 1.00 91.38 94 VAL A CA 1
ATOM 686 C C . VAL A 1 94 ? 24.546 6.968 -33.239 1.00 91.38 94 VAL A C 1
ATOM 688 O O . VAL A 1 94 ? 23.966 7.791 -33.944 1.00 91.38 94 VAL A O 1
ATOM 691 N N . GLU A 1 95 ? 25.655 7.252 -32.564 1.00 89.38 95 GLU A N 1
ATOM 692 C CA . GLU A 1 95 ? 26.341 8.542 -32.607 1.00 89.38 95 GLU A CA 1
ATOM 693 C C . GLU A 1 95 ? 27.767 8.341 -33.137 1.00 89.38 95 GLU A C 1
ATOM 695 O O . GLU A 1 95 ? 28.533 7.611 -32.510 1.00 89.38 95 GLU A O 1
ATOM 700 N N . PRO A 1 96 ? 28.186 8.975 -34.246 1.00 89.31 96 PRO A N 1
ATOM 701 C CA . PRO A 1 96 ? 27.418 9.860 -35.128 1.00 89.31 96 PRO A CA 1
ATOM 702 C C . PRO A 1 96 ? 26.426 9.092 -36.043 1.00 89.31 96 PRO A C 1
ATOM 704 O O . PRO A 1 96 ? 26.542 7.871 -36.151 1.00 89.31 96 PRO A O 1
ATOM 707 N N . PRO A 1 97 ? 25.472 9.777 -36.714 1.00 89.50 97 PRO A N 1
ATOM 708 C CA . PRO A 1 97 ? 24.443 9.149 -37.556 1.00 89.50 97 PRO A CA 1
ATOM 709 C C . PRO A 1 97 ? 24.996 8.254 -38.678 1.00 89.50 97 PRO A C 1
ATOM 711 O O . PRO A 1 97 ? 26.130 8.426 -39.130 1.00 89.50 97 PRO A O 1
ATOM 714 N N . LEU A 1 98 ? 24.177 7.313 -39.161 1.00 89.00 98 LEU A N 1
ATOM 715 C CA . LEU A 1 98 ? 24.583 6.243 -40.089 1.00 89.00 98 LEU A CA 1
ATOM 716 C C . LEU A 1 98 ? 25.141 6.731 -41.438 1.00 89.00 98 LEU A C 1
ATOM 718 O O . LEU A 1 98 ? 25.943 6.030 -42.053 1.00 89.00 98 LEU A O 1
ATOM 722 N N . ASP A 1 99 ? 24.745 7.916 -41.893 1.00 90.12 99 ASP A N 1
ATOM 723 C CA . ASP A 1 99 ? 25.200 8.557 -43.132 1.00 90.12 99 ASP A CA 1
ATOM 724 C C . ASP A 1 99 ? 26.545 9.291 -42.984 1.00 90.12 99 ASP A C 1
ATOM 726 O O . ASP A 1 99 ? 27.123 9.746 -43.974 1.00 90.12 99 ASP A O 1
ATOM 730 N N . THR A 1 100 ? 27.087 9.367 -41.766 1.00 89.19 100 THR A N 1
ATOM 731 C CA . THR A 1 100 ? 28.357 10.045 -41.497 1.00 89.19 100 THR A CA 1
ATOM 732 C C . THR A 1 100 ? 29.511 9.359 -42.241 1.00 89.19 100 THR A C 1
ATOM 734 O O . THR A 1 100 ? 29.686 8.139 -42.118 1.00 89.19 100 THR A O 1
ATOM 737 N N . PRO A 1 101 ? 30.352 10.111 -42.979 1.00 88.44 101 PRO A N 1
ATOM 738 C CA . PRO A 1 101 ? 31.509 9.549 -43.661 1.00 88.44 101 PRO A CA 1
ATOM 739 C C . PRO A 1 101 ? 32.547 8.964 -42.694 1.00 88.44 101 PRO A C 1
ATOM 741 O O . PRO A 1 101 ? 32.951 9.602 -41.719 1.00 88.44 101 PRO A O 1
ATOM 744 N N . VAL A 1 102 ? 33.057 7.773 -43.004 1.00 83.00 102 VAL A N 1
ATOM 745 C CA . VAL A 1 102 ? 34.119 7.105 -42.243 1.00 83.00 102 VAL A CA 1
ATOM 746 C C . VAL A 1 102 ? 35.476 7.723 -42.597 1.00 83.00 102 VAL A C 1
ATOM 748 O O . VAL A 1 102 ? 36.130 7.352 -43.581 1.00 83.00 102 VAL A O 1
ATOM 751 N N . GLY A 1 103 ? 35.877 8.708 -41.788 1.00 74.44 103 GLY A N 1
ATOM 752 C CA . GLY A 1 103 ? 37.199 9.341 -41.793 1.00 74.44 103 GLY A CA 1
ATOM 753 C C . GLY A 1 103 ? 38.207 8.670 -40.848 1.00 74.44 103 GLY A C 1
ATOM 754 O O . GLY A 1 103 ? 37.946 7.625 -40.254 1.00 74.44 103 GLY A O 1
ATOM 755 N N . SER A 1 104 ? 39.389 9.271 -40.690 1.00 63.97 104 SER A N 1
ATOM 756 C CA . SER A 1 104 ? 40.419 8.775 -39.769 1.00 63.97 104 SER A CA 1
ATOM 757 C C . SER A 1 104 ? 40.037 9.035 -38.308 1.00 63.97 104 SER A C 1
ATOM 759 O O . SER A 1 104 ? 39.989 10.190 -37.890 1.00 63.97 104 SER A O 1
ATOM 761 N N . GLY A 1 105 ? 39.829 7.970 -37.527 1.00 68.62 105 GLY A N 1
ATOM 762 C CA . GLY A 1 105 ? 39.646 8.063 -36.072 1.00 68.62 105 GLY A CA 1
ATOM 763 C C . GLY A 1 105 ? 38.213 8.333 -35.610 1.00 68.62 105 GLY A C 1
ATOM 764 O O . GLY A 1 105 ? 38.025 8.903 -34.541 1.00 68.62 105 GLY A O 1
ATOM 765 N N . VAL A 1 106 ? 37.202 7.939 -36.390 1.00 82.50 106 VAL A N 1
ATOM 766 C CA . VAL A 1 106 ? 35.798 8.060 -35.971 1.00 82.50 106 VAL A CA 1
ATOM 767 C C . VAL A 1 106 ? 35.521 7.123 -34.791 1.00 82.50 106 VAL A C 1
ATOM 769 O O . VAL A 1 106 ? 35.811 5.923 -34.852 1.00 82.50 106 VAL A O 1
ATOM 772 N N . HIS A 1 107 ? 34.948 7.693 -33.733 1.00 87.69 107 HIS A N 1
ATOM 773 C CA . HIS A 1 107 ? 34.409 6.975 -32.586 1.00 87.69 107 HIS A CA 1
ATOM 774 C C . HIS A 1 107 ? 32.891 6.901 -32.739 1.00 87.69 107 HIS A C 1
ATOM 776 O O . HIS A 1 107 ? 32.219 7.928 -32.704 1.00 87.69 107 HIS A O 1
ATOM 782 N N . VAL A 1 108 ? 32.373 5.695 -32.939 1.00 88.00 108 VAL A N 1
ATOM 783 C CA . VAL A 1 108 ? 30.946 5.411 -33.071 1.00 88.00 108 VAL A CA 1
ATOM 784 C C . VAL A 1 108 ? 30.459 4.824 -31.757 1.00 88.00 108 VAL A C 1
ATOM 786 O O . VAL A 1 108 ? 30.935 3.773 -31.338 1.00 88.00 108 VAL A O 1
ATOM 789 N N . ARG A 1 109 ? 29.513 5.478 -31.096 1.00 90.00 109 ARG A N 1
ATOM 790 C CA . ARG A 1 109 ? 28.840 4.965 -29.910 1.00 90.00 109 ARG A CA 1
ATOM 791 C C . ARG A 1 109 ? 27.488 4.403 -30.312 1.00 90.00 109 ARG A C 1
ATOM 793 O O . ARG A 1 109 ? 26.685 5.098 -30.924 1.00 90.00 109 ARG A O 1
ATOM 800 N N . ILE A 1 110 ? 27.247 3.152 -29.949 1.00 89.31 110 ILE A N 1
ATOM 801 C CA . ILE A 1 110 ? 25.997 2.447 -30.209 1.00 89.31 110 ILE A CA 1
ATOM 802 C C . ILE A 1 110 ? 25.382 2.093 -28.863 1.00 89.31 110 ILE A C 1
ATOM 804 O O . ILE A 1 110 ? 25.998 1.397 -28.049 1.00 89.31 110 ILE A O 1
ATOM 808 N N . ARG A 1 111 ? 24.162 2.574 -28.638 1.00 86.94 111 ARG A N 1
ATOM 809 C CA . ARG A 1 111 ? 23.318 2.156 -27.522 1.00 86.94 111 ARG A CA 1
ATOM 810 C C . ARG A 1 111 ? 22.116 1.435 -28.091 1.00 86.94 111 ARG A C 1
ATOM 812 O O . ARG A 1 111 ? 21.342 2.035 -28.831 1.00 86.94 111 ARG A O 1
ATOM 819 N N . ARG A 1 112 ? 21.973 0.161 -27.745 1.00 86.56 112 ARG A N 1
ATOM 820 C CA . ARG A 1 112 ? 20.832 -0.625 -28.209 1.00 86.56 112 ARG A CA 1
ATOM 821 C C . ARG A 1 112 ? 19.629 -0.432 -27.301 1.00 86.56 112 ARG A C 1
ATOM 823 O O . ARG A 1 112 ? 19.762 -0.512 -26.075 1.00 86.56 112 ARG A O 1
ATOM 830 N N . ALA A 1 113 ? 18.471 -0.209 -27.910 1.00 88.06 113 ALA A N 1
ATOM 831 C CA . ALA A 1 113 ? 17.202 -0.220 -27.210 1.00 88.06 113 ALA A CA 1
ATOM 832 C C . ALA A 1 113 ? 16.929 -1.631 -26.690 1.00 88.06 113 ALA A C 1
ATOM 834 O O . ALA A 1 113 ? 17.247 -2.637 -27.330 1.00 88.06 113 ALA A O 1
ATOM 835 N N . ARG A 1 114 ? 16.355 -1.711 -25.494 1.00 85.62 114 ARG A N 1
ATOM 836 C CA . ARG A 1 114 ? 16.025 -2.980 -24.851 1.00 85.62 114 ARG A CA 1
ATOM 837 C C . ARG A 1 114 ? 14.522 -3.137 -24.779 1.00 85.62 114 ARG A C 1
ATOM 839 O O . ARG A 1 114 ? 13.793 -2.160 -24.624 1.00 85.62 114 ARG A O 1
ATOM 846 N N . THR A 1 115 ? 14.082 -4.382 -24.897 1.00 88.12 115 THR A N 1
ATOM 847 C CA . THR A 1 115 ? 12.667 -4.728 -24.810 1.00 88.12 115 THR A CA 1
ATOM 848 C C . THR A 1 115 ? 12.272 -4.899 -23.350 1.00 88.12 115 THR A C 1
ATOM 850 O O . THR A 1 115 ? 12.909 -5.650 -22.604 1.00 88.12 115 THR A O 1
ATOM 853 N N . VAL A 1 116 ? 11.213 -4.202 -22.959 1.00 90.88 116 VAL A N 1
ATOM 854 C CA . VAL A 1 116 ? 10.584 -4.276 -21.643 1.00 90.88 116 VAL A CA 1
ATOM 855 C C . VAL A 1 116 ? 9.098 -4.582 -21.810 1.00 90.88 116 VAL A C 1
ATOM 857 O O . VAL A 1 116 ? 8.447 -4.090 -22.737 1.00 90.88 116 VAL A O 1
ATOM 860 N N . TYR A 1 117 ? 8.555 -5.399 -20.912 1.00 91.38 117 TYR A N 1
ATOM 861 C CA . TYR A 1 117 ? 7.117 -5.622 -20.809 1.00 91.38 117 TYR A CA 1
ATOM 862 C C . TYR A 1 117 ? 6.565 -4.713 -19.732 1.00 91.38 117 TYR A C 1
ATOM 864 O O . TYR A 1 117 ? 6.957 -4.811 -18.575 1.00 91.38 117 TYR A O 1
ATOM 872 N N . ILE A 1 118 ? 5.651 -3.833 -20.110 1.00 93.12 118 ILE A N 1
ATOM 873 C CA . ILE A 1 118 ? 4.984 -2.926 -19.190 1.00 93.12 118 ILE A CA 1
ATOM 874 C C . ILE A 1 118 ? 3.572 -3.455 -18.978 1.00 93.12 118 ILE A C 1
ATOM 876 O O . ILE A 1 118 ? 2.783 -3.507 -19.920 1.00 93.12 118 ILE A O 1
ATOM 880 N N . VAL A 1 119 ? 3.255 -3.852 -17.753 1.00 94.06 119 VAL A N 1
ATOM 881 C CA . VAL A 1 119 ? 1.925 -4.301 -17.348 1.00 94.06 119 VAL A CA 1
ATOM 882 C C . VAL A 1 119 ? 1.274 -3.188 -16.542 1.00 94.06 119 VAL A C 1
ATOM 884 O O . VAL A 1 119 ? 1.719 -2.880 -15.442 1.00 94.06 119 VAL A O 1
ATOM 887 N N . VAL A 1 120 ? 0.222 -2.568 -17.068 1.00 93.19 120 VAL A N 1
ATOM 888 C CA . VAL A 1 120 ? -0.519 -1.511 -16.362 1.00 93.19 120 VAL A CA 1
ATOM 889 C C . VAL A 1 120 ? -1.915 -2.025 -16.073 1.00 93.19 120 VAL A C 1
ATOM 891 O O . VAL A 1 120 ? -2.651 -2.336 -17.004 1.00 93.19 120 VAL A O 1
ATOM 894 N N . ASP A 1 121 ? -2.268 -2.153 -14.793 1.00 86.44 121 ASP A N 1
ATOM 895 C CA . ASP A 1 121 ? -3.598 -2.612 -14.360 1.00 86.44 121 ASP A CA 1
ATOM 896 C C . ASP A 1 121 ? -4.042 -3.949 -15.009 1.00 86.44 121 ASP A C 1
ATOM 898 O O . ASP A 1 121 ? -5.227 -4.209 -15.203 1.00 86.44 121 ASP A O 1
ATOM 902 N N . GLY A 1 122 ? -3.076 -4.812 -15.353 1.00 84.12 122 GLY A N 1
ATOM 903 C CA . GLY A 1 122 ? -3.297 -6.111 -16.003 1.00 84.12 122 GLY A CA 1
ATOM 904 C C . GLY A 1 122 ? -3.170 -6.116 -17.533 1.00 84.12 122 GLY A C 1
ATOM 905 O O . GLY A 1 122 ? -3.121 -7.193 -18.123 1.00 84.12 122 GLY A O 1
ATOM 906 N N . GLU A 1 123 ? -3.054 -4.957 -18.187 1.00 89.00 123 GLU A N 1
ATOM 907 C CA . GLU A 1 123 ? -2.766 -4.874 -19.624 1.00 89.00 123 GLU A CA 1
ATOM 908 C C . GLU A 1 123 ? -1.258 -4.882 -19.886 1.00 89.00 123 GLU A C 1
ATOM 910 O O . GLU A 1 123 ? -0.555 -3.937 -19.526 1.00 89.00 123 GLU A O 1
ATOM 915 N N . ALA A 1 124 ? -0.762 -5.924 -20.555 1.00 90.00 124 ALA A N 1
ATOM 916 C CA . ALA A 1 124 ? 0.638 -6.029 -20.954 1.00 90.00 124 ALA A CA 1
ATOM 917 C C . ALA A 1 124 ? 0.899 -5.345 -22.305 1.00 90.00 124 ALA A C 1
ATOM 919 O O . ALA A 1 124 ? 0.183 -5.568 -23.285 1.00 90.00 124 ALA A O 1
ATOM 920 N N . ARG A 1 125 ? 1.965 -4.546 -22.374 1.00 90.88 125 ARG A N 1
ATOM 921 C CA . ARG A 1 125 ? 2.455 -3.889 -23.589 1.00 90.88 125 ARG A CA 1
ATOM 922 C C . ARG A 1 125 ? 3.953 -4.092 -23.719 1.00 90.88 125 ARG A C 1
ATOM 924 O O . ARG A 1 125 ? 4.688 -3.995 -22.743 1.00 90.88 125 ARG A O 1
ATOM 931 N N . VAL A 1 126 ? 4.401 -4.350 -24.940 1.00 90.88 126 VAL A N 1
ATOM 932 C CA . VAL A 1 126 ? 5.828 -4.409 -25.259 1.00 90.88 126 VAL A CA 1
ATOM 933 C C . VAL A 1 126 ? 6.297 -3.005 -25.594 1.00 90.88 126 VAL A C 1
ATOM 935 O O . VAL A 1 126 ? 5.666 -2.319 -26.399 1.00 90.88 126 VAL A O 1
ATOM 938 N N . HIS A 1 127 ? 7.400 -2.583 -24.991 1.00 90.44 127 HIS A N 1
ATOM 939 C CA . HIS A 1 127 ? 8.020 -1.303 -25.282 1.00 90.44 127 HIS A CA 1
ATOM 940 C C . HIS A 1 127 ? 9.524 -1.494 -25.483 1.00 90.44 127 HIS A C 1
ATOM 942 O O . HIS A 1 127 ? 10.159 -2.270 -24.771 1.00 90.44 127 HIS A O 1
ATOM 948 N N . ARG A 1 128 ? 10.091 -0.816 -26.481 1.00 88.94 128 ARG A N 1
ATOM 949 C CA . ARG A 1 128 ? 11.536 -0.773 -26.713 1.00 88.94 128 ARG A CA 1
ATOM 950 C C . ARG A 1 128 ? 12.034 0.605 -26.336 1.00 88.94 128 ARG A C 1
ATOM 952 O O . ARG A 1 128 ? 11.477 1.589 -26.799 1.00 88.94 128 ARG A O 1
ATOM 959 N N . THR A 1 129 ? 13.055 0.656 -25.495 1.00 90.44 129 THR A N 1
ATOM 960 C CA . THR A 1 129 ? 13.484 1.903 -24.857 1.00 90.44 129 THR A CA 1
ATOM 961 C C . THR A 1 129 ? 14.988 1.917 -24.608 1.00 90.44 129 THR A C 1
ATOM 963 O O . THR A 1 129 ? 15.623 0.876 -24.404 1.00 90.44 129 THR A O 1
ATOM 966 N N . LEU A 1 130 ? 15.555 3.122 -24.645 1.00 89.56 130 LEU A N 1
ATOM 967 C CA . LEU A 1 130 ? 16.939 3.423 -24.267 1.00 89.56 130 LEU A CA 1
ATOM 968 C C . LEU A 1 130 ? 17.060 3.896 -22.810 1.00 89.56 130 LEU A C 1
ATOM 970 O O . LEU A 1 130 ? 18.177 4.140 -22.340 1.00 89.56 130 LEU A O 1
ATOM 974 N N . ALA A 1 131 ? 15.930 4.058 -22.119 1.00 90.38 131 ALA A N 1
ATOM 975 C CA . ALA A 1 131 ? 15.867 4.499 -20.738 1.00 90.38 131 ALA A CA 1
ATOM 976 C C . ALA A 1 131 ? 16.641 3.559 -19.810 1.00 90.38 131 ALA A C 1
ATOM 978 O O . ALA A 1 131 ? 16.757 2.350 -20.038 1.00 90.38 131 ALA A O 1
ATOM 979 N N . GLN A 1 132 ? 17.187 4.135 -18.742 1.00 88.38 132 GLN A N 1
ATOM 980 C CA . GLN A 1 132 ? 17.987 3.390 -17.770 1.00 88.38 132 GLN A CA 1
ATOM 981 C C . GLN A 1 132 ? 17.195 3.059 -16.514 1.00 88.38 132 GLN A C 1
ATOM 983 O O . GLN A 1 132 ? 17.508 2.071 -15.846 1.00 88.38 132 GLN A O 1
ATOM 988 N N . THR A 1 133 ? 16.180 3.865 -16.204 1.00 92.62 133 THR A N 1
ATOM 989 C CA . THR A 1 133 ? 15.364 3.732 -14.998 1.00 92.62 133 THR A CA 1
ATOM 990 C C . THR A 1 133 ? 13.933 3.324 -15.320 1.00 92.62 133 THR A C 1
ATOM 992 O O . THR A 1 133 ? 13.414 3.584 -16.407 1.00 92.62 133 THR A O 1
ATOM 995 N N . VAL A 1 134 ? 13.273 2.687 -14.354 1.00 93.81 134 VAL A N 1
ATOM 996 C CA . VAL A 1 134 ? 11.868 2.275 -14.480 1.00 93.81 134 VAL A CA 1
ATOM 997 C C . VAL A 1 134 ? 10.952 3.479 -14.737 1.00 93.81 134 VAL A C 1
ATOM 999 O O . VAL A 1 134 ? 10.067 3.422 -15.586 1.00 93.81 134 VAL A O 1
ATOM 1002 N N . GLY A 1 135 ? 11.181 4.594 -14.046 1.00 92.62 135 GLY A N 1
ATOM 1003 C CA . GLY A 1 135 ? 10.378 5.808 -14.159 1.00 92.62 135 GLY A CA 1
ATOM 1004 C C . GLY A 1 135 ? 10.493 6.486 -15.524 1.00 92.62 135 GLY A C 1
ATOM 1005 O O . GLY A 1 135 ? 9.482 6.958 -16.051 1.00 92.62 135 GLY A O 1
ATOM 1006 N N . GLU A 1 136 ? 11.689 6.499 -16.120 1.00 93.00 136 GLU A N 1
ATOM 1007 C CA . GLU A 1 136 ? 11.902 6.979 -17.493 1.00 93.00 136 GLU A CA 1
ATOM 1008 C C . GLU A 1 136 ? 11.113 6.135 -18.498 1.00 93.00 136 GLU A C 1
ATOM 1010 O O . GLU A 1 136 ? 10.377 6.697 -19.304 1.00 93.00 136 GLU A O 1
ATOM 1015 N N . VAL A 1 137 ? 11.182 4.802 -18.389 1.00 93.62 137 VAL A N 1
ATOM 1016 C CA . VAL A 1 137 ? 10.434 3.877 -19.258 1.00 93.62 137 VAL A CA 1
ATOM 1017 C C . VAL A 1 137 ? 8.937 4.104 -19.178 1.00 93.62 137 VAL A C 1
ATOM 1019 O O . VAL A 1 137 ? 8.266 4.179 -20.204 1.00 93.62 137 VAL A O 1
ATOM 1022 N N . LEU A 1 138 ? 8.395 4.209 -17.963 1.00 94.50 138 LEU A N 1
ATOM 1023 C CA . LEU A 1 138 ? 6.965 4.439 -17.775 1.00 94.50 138 LEU A CA 1
ATOM 1024 C C . LEU A 1 138 ? 6.540 5.775 -18.395 1.00 94.50 138 LEU A C 1
ATOM 1026 O O . LEU A 1 138 ? 5.506 5.846 -19.056 1.00 94.50 138 LEU A O 1
ATOM 1030 N N . THR A 1 139 ? 7.365 6.811 -18.242 1.00 93.69 139 THR A N 1
ATOM 1031 C CA . THR A 1 139 ? 7.099 8.138 -18.810 1.00 93.69 139 THR A CA 1
ATOM 1032 C C . THR A 1 139 ? 7.164 8.125 -20.341 1.00 93.69 139 THR A C 1
ATOM 1034 O O . THR A 1 139 ? 6.271 8.672 -20.986 1.00 93.69 139 THR A O 1
ATOM 1037 N N . GLU A 1 140 ? 8.172 7.470 -20.928 1.00 92.88 140 GLU A N 1
ATOM 1038 C CA . GLU A 1 140 ? 8.332 7.303 -22.382 1.00 92.88 140 GLU A CA 1
ATOM 1039 C C . GLU A 1 140 ? 7.170 6.508 -22.993 1.00 92.88 140 GLU A C 1
ATOM 1041 O O . GLU A 1 140 ? 6.619 6.891 -24.025 1.00 92.88 140 GLU A O 1
ATOM 1046 N N . ALA A 1 141 ? 6.712 5.464 -22.298 1.00 91.56 141 ALA A N 1
ATOM 1047 C CA . ALA A 1 141 ? 5.545 4.677 -22.682 1.00 91.56 141 ALA A CA 1
ATOM 1048 C C . ALA A 1 141 ? 4.202 5.422 -22.503 1.00 91.56 141 ALA A C 1
ATOM 1050 O O . ALA A 1 141 ? 3.139 4.852 -22.767 1.00 91.56 141 ALA A O 1
ATOM 1051 N N . GLY A 1 142 ? 4.217 6.681 -22.047 1.00 92.38 142 GLY A N 1
ATOM 1052 C CA . GLY A 1 142 ? 3.024 7.503 -21.831 1.00 92.38 142 GLY A CA 1
ATOM 1053 C C . GLY A 1 142 ? 2.212 7.117 -20.589 1.00 92.38 142 GLY A C 1
ATOM 1054 O O . GLY A 1 142 ? 1.056 7.525 -20.450 1.00 92.38 142 GLY A O 1
ATOM 1055 N N . VAL A 1 143 ? 2.788 6.330 -19.678 1.00 92.81 143 VAL A N 1
ATOM 1056 C CA . VAL A 1 143 ? 2.154 5.928 -18.421 1.00 92.81 143 VAL A CA 1
ATOM 1057 C C . VAL A 1 143 ? 2.387 7.021 -17.385 1.00 92.81 143 VAL A C 1
ATOM 1059 O O . VAL A 1 143 ? 3.489 7.205 -16.877 1.00 92.81 143 VAL A O 1
ATOM 1062 N N . LYS A 1 144 ? 1.326 7.753 -17.037 1.00 92.50 144 LYS A N 1
ATOM 1063 C CA . LYS A 1 144 ? 1.347 8.677 -15.899 1.00 92.50 144 LYS A CA 1
ATOM 1064 C C . LYS A 1 144 ? 1.206 7.882 -14.600 1.00 92.50 144 LYS A C 1
ATOM 1066 O O . LYS A 1 144 ? 0.153 7.283 -14.382 1.00 92.50 144 LYS A O 1
ATOM 1071 N N . TRP A 1 145 ? 2.232 7.930 -13.758 1.00 92.25 145 TRP A N 1
ATOM 1072 C CA . TRP A 1 145 ? 2.293 7.266 -12.455 1.00 92.25 145 TRP A CA 1
ATOM 1073 C C . TRP A 1 145 ? 2.500 8.287 -11.329 1.00 92.25 145 TRP A C 1
ATOM 1075 O O . TRP A 1 145 ? 2.972 9.404 -11.568 1.00 92.25 145 TRP A O 1
ATOM 1085 N N . ILE A 1 146 ? 2.105 7.917 -10.114 1.00 93.50 146 ILE A N 1
ATOM 1086 C CA . ILE A 1 146 ? 2.286 8.708 -8.889 1.00 93.50 146 ILE A CA 1
ATOM 1087 C C . ILE A 1 146 ? 3.110 7.925 -7.854 1.00 93.50 146 ILE A C 1
ATOM 1089 O O . ILE A 1 146 ? 3.213 6.705 -7.966 1.00 93.50 146 ILE A O 1
ATOM 1093 N N . PRO A 1 147 ? 3.702 8.586 -6.841 1.00 90.75 147 PRO A N 1
ATOM 1094 C CA . PRO A 1 147 ? 4.502 7.906 -5.819 1.00 90.75 147 PRO A CA 1
ATOM 1095 C C . PRO A 1 147 ? 3.744 6.841 -5.014 1.00 90.75 147 PRO A C 1
ATOM 1097 O O . PRO A 1 147 ? 4.366 5.923 -4.490 1.00 90.75 147 PRO A O 1
ATOM 1100 N N . GLU A 1 148 ? 2.422 6.970 -4.892 1.00 91.94 148 GLU A N 1
ATOM 1101 C CA . GLU A 1 148 ? 1.571 6.010 -4.189 1.00 91.94 148 GLU A CA 1
ATOM 1102 C C . GLU A 1 148 ? 1.293 4.736 -5.000 1.00 91.94 148 GLU A C 1
ATOM 1104 O O . GLU A 1 148 ? 0.874 3.732 -4.419 1.00 91.94 148 GLU A O 1
ATOM 1109 N N . ASP A 1 149 ? 1.525 4.754 -6.317 1.00 94.75 149 ASP A N 1
ATOM 1110 C CA . ASP A 1 149 ? 1.377 3.569 -7.160 1.00 94.75 149 ASP A CA 1
ATOM 1111 C C . ASP A 1 149 ? 2.443 2.529 -6.805 1.00 94.75 149 ASP A C 1
ATOM 1113 O O . ASP A 1 149 ? 3.605 2.841 -6.530 1.00 94.75 149 ASP A O 1
ATOM 1117 N N . ARG A 1 150 ? 2.068 1.250 -6.862 1.00 94.50 150 ARG A N 1
ATOM 1118 C CA . ARG A 1 150 ? 3.013 0.157 -6.635 1.00 94.50 150 ARG A CA 1
ATOM 1119 C C . ARG A 1 150 ? 3.636 -0.241 -7.959 1.00 94.50 150 ARG A C 1
ATOM 1121 O O . ARG A 1 150 ? 2.975 -0.820 -8.819 1.00 94.50 150 ARG A O 1
ATOM 1128 N N . ILE A 1 151 ? 4.927 0.035 -8.085 1.00 95.38 151 ILE A N 1
ATOM 1129 C CA . ILE A 1 151 ? 5.739 -0.372 -9.225 1.00 95.38 151 ILE A CA 1
ATOM 1130 C C . ILE A 1 151 ? 6.520 -1.621 -8.832 1.00 95.38 151 ILE A C 1
ATOM 1132 O O . ILE A 1 151 ? 7.156 -1.673 -7.778 1.00 95.38 151 ILE A O 1
ATOM 1136 N N . THR A 1 152 ? 6.465 -2.645 -9.675 1.00 94.00 152 THR A N 1
ATOM 1137 C CA . THR A 1 152 ? 7.217 -3.885 -9.491 1.00 94.00 152 THR A CA 1
ATOM 1138 C C . THR A 1 152 ? 8.073 -4.187 -10.708 1.00 94.00 152 THR A C 1
ATOM 1140 O O . THR A 1 152 ? 7.646 -3.971 -11.836 1.00 94.00 152 THR A O 1
ATOM 1143 N N . MET A 1 153 ? 9.282 -4.693 -10.475 1.00 91.50 153 MET A N 1
ATOM 1144 C CA . MET A 1 153 ? 10.222 -5.123 -11.505 1.00 91.50 153 MET A CA 1
ATOM 1145 C C . MET A 1 153 ? 10.664 -6.551 -11.192 1.00 91.50 153 MET A C 1
ATOM 1147 O O . MET A 1 153 ? 11.207 -6.810 -10.116 1.00 91.50 153 MET A O 1
ATOM 1151 N N . GLY A 1 154 ? 10.392 -7.495 -12.096 1.00 86.38 154 GLY A N 1
ATOM 1152 C CA . GLY A 1 154 ? 10.683 -8.918 -11.856 1.00 86.38 154 GLY A CA 1
ATOM 1153 C C . GLY A 1 154 ? 10.023 -9.474 -10.583 1.00 86.38 154 GLY A C 1
ATOM 1154 O O . GLY A 1 154 ? 10.584 -10.347 -9.924 1.00 86.38 154 GLY A O 1
ATOM 1155 N N . GLY A 1 155 ? 8.865 -8.921 -10.200 1.00 86.00 155 GLY A N 1
ATOM 1156 C CA . GLY A 1 155 ? 8.105 -9.287 -8.999 1.00 86.00 155 GLY A CA 1
ATOM 1157 C C . GLY A 1 155 ? 8.502 -8.565 -7.703 1.00 86.00 155 GLY A C 1
ATOM 1158 O O . GLY A 1 155 ? 7.771 -8.668 -6.719 1.00 86.00 155 GLY A O 1
ATOM 1159 N N . ALA A 1 156 ? 9.605 -7.811 -7.673 1.00 90.56 156 ALA A N 1
ATOM 1160 C CA . ALA A 1 156 ? 10.010 -7.025 -6.504 1.00 90.56 156 ALA A CA 1
ATOM 1161 C C . ALA A 1 156 ? 9.460 -5.596 -6.582 1.00 90.56 156 ALA A C 1
ATOM 1163 O O . ALA A 1 156 ? 9.471 -5.005 -7.658 1.00 90.56 156 ALA A O 1
ATOM 1164 N N . VAL A 1 157 ? 9.005 -5.025 -5.459 1.00 92.94 157 VAL A N 1
ATOM 1165 C CA . VAL A 1 157 ? 8.585 -3.611 -5.399 1.00 92.94 157 VAL A CA 1
ATOM 1166 C C . VAL A 1 157 ? 9.814 -2.717 -5.528 1.00 92.94 157 VAL A C 1
ATOM 1168 O O . VAL A 1 157 ? 10.784 -2.892 -4.792 1.00 92.94 157 VAL A O 1
ATOM 1171 N N . VAL A 1 158 ? 9.766 -1.775 -6.466 1.00 94.12 158 VAL A N 1
ATOM 1172 C CA . VAL A 1 158 ? 10.873 -0.871 -6.791 1.00 94.12 158 VAL A CA 1
ATOM 1173 C C . VAL A 1 158 ? 10.379 0.564 -6.917 1.00 94.12 158 VAL A C 1
ATOM 1175 O O . VAL A 1 158 ? 9.204 0.815 -7.172 1.00 94.12 158 VAL A O 1
ATOM 1178 N N . SER A 1 159 ? 11.287 1.514 -6.748 1.00 92.69 159 SER A N 1
ATOM 1179 C CA . SER A 1 159 ? 11.044 2.931 -6.996 1.00 92.69 159 SER A CA 1
ATOM 1180 C C . SER A 1 159 ? 11.313 3.295 -8.461 1.00 92.69 159 SER A C 1
ATOM 1182 O O . SER A 1 159 ? 11.962 2.553 -9.199 1.00 92.69 159 SER A O 1
ATOM 1184 N N . GLY A 1 160 ? 10.817 4.452 -8.908 1.00 89.75 160 GLY A N 1
ATOM 1185 C CA . GLY A 1 160 ? 10.992 4.898 -10.296 1.00 89.75 160 GLY A CA 1
ATOM 1186 C C . GLY A 1 160 ? 12.447 5.181 -10.697 1.00 89.75 160 GLY A C 1
ATOM 1187 O O . GLY A 1 160 ? 12.781 5.101 -11.871 1.00 89.75 160 GLY A O 1
ATOM 1188 N N . ASP A 1 161 ? 13.336 5.465 -9.750 1.00 91.62 161 ASP A N 1
ATOM 1189 C CA . ASP A 1 161 ? 14.776 5.652 -9.975 1.00 91.62 161 ASP A CA 1
ATOM 1190 C C . ASP A 1 161 ? 15.556 4.329 -10.068 1.00 91.62 161 ASP A C 1
ATOM 1192 O O . ASP A 1 161 ? 16.743 4.333 -10.401 1.00 91.62 161 ASP A O 1
ATOM 1196 N N . GLN A 1 162 ? 14.904 3.189 -9.816 1.00 92.06 162 GLN A N 1
ATOM 1197 C CA . GLN A 1 162 ? 15.525 1.880 -9.947 1.00 92.06 162 GLN A CA 1
ATOM 1198 C C . GLN A 1 162 ? 16.040 1.675 -11.374 1.00 92.06 162 GLN A C 1
ATOM 1200 O O . GLN A 1 162 ? 15.292 1.772 -12.350 1.00 92.06 162 GLN A O 1
ATOM 1205 N N . LEU A 1 163 ? 17.324 1.332 -11.483 1.00 90.50 163 LEU A N 1
ATOM 1206 C CA . LEU A 1 163 ? 17.930 0.944 -12.749 1.00 90.50 163 LEU A CA 1
ATOM 1207 C C . LEU A 1 163 ? 17.328 -0.378 -13.231 1.00 90.50 163 LEU A C 1
ATOM 1209 O O . LEU A 1 163 ? 17.314 -1.364 -12.488 1.00 90.50 163 LEU A O 1
ATOM 1213 N N . LEU A 1 164 ? 16.903 -0.401 -14.493 1.00 84.75 164 LEU A N 1
ATOM 1214 C CA . LEU A 1 164 ? 16.388 -1.593 -15.178 1.00 84.75 164 LEU A CA 1
ATOM 1215 C C . LEU A 1 164 ? 17.463 -2.659 -15.345 1.00 84.75 164 LEU A C 1
ATOM 1217 O O . LEU A 1 164 ? 17.196 -3.859 -15.356 1.00 84.75 164 LEU A O 1
ATOM 1221 N N . TYR A 1 165 ? 18.697 -2.198 -15.517 1.00 78.88 165 TYR A N 1
ATOM 1222 C CA . TYR A 1 165 ? 19.825 -3.036 -15.848 1.00 78.88 165 TYR A CA 1
ATOM 1223 C C . TYR A 1 165 ? 21.035 -2.616 -15.036 1.00 78.88 165 TYR A C 1
ATOM 1225 O O . TYR A 1 165 ? 21.307 -1.427 -14.861 1.00 78.88 165 TYR A O 1
ATOM 1233 N N . ALA A 1 166 ? 21.802 -3.606 -14.583 1.00 68.56 166 ALA A N 1
ATOM 1234 C CA . ALA A 1 166 ? 23.102 -3.336 -13.999 1.00 68.56 166 ALA A CA 1
ATOM 1235 C C . ALA A 1 166 ? 23.976 -2.596 -15.031 1.00 68.56 166 ALA A C 1
ATOM 1237 O O . ALA A 1 166 ? 23.985 -2.988 -16.208 1.00 68.56 166 ALA A O 1
ATOM 1238 N N . PRO A 1 167 ? 24.728 -1.559 -14.617 1.00 63.53 167 PRO A N 1
ATOM 1239 C CA . PRO A 1 167 ? 25.712 -0.951 -15.492 1.00 63.53 167 PRO A CA 1
ATOM 1240 C C . PRO A 1 167 ? 26.662 -2.044 -16.000 1.00 63.53 167 PRO A C 1
ATOM 1242 O O . PRO A 1 167 ? 27.010 -2.947 -15.228 1.00 63.53 167 PRO A O 1
ATOM 1245 N N . PRO A 1 168 ? 27.089 -2.000 -17.274 1.00 57.41 168 PRO A N 1
ATOM 1246 C CA . PRO A 1 168 ? 28.081 -2.942 -17.766 1.00 57.41 168 PRO A CA 1
ATOM 1247 C C . PRO A 1 168 ? 29.294 -2.871 -16.840 1.00 57.41 168 PRO A C 1
ATOM 1249 O O . PRO A 1 168 ? 29.852 -1.796 -16.621 1.00 57.41 168 PRO A O 1
ATOM 1252 N N . ALA A 1 169 ? 29.651 -4.008 -16.236 1.00 53.00 169 ALA A N 1
ATOM 1253 C CA . ALA A 1 169 ? 30.730 -4.063 -15.267 1.00 53.00 169 ALA A CA 1
ATOM 1254 C C . ALA A 1 169 ? 31.999 -3.491 -15.908 1.00 53.00 169 ALA A C 1
ATOM 1256 O O . ALA A 1 169 ? 32.578 -4.093 -16.814 1.00 53.00 169 ALA A O 1
ATOM 1257 N N . SER A 1 170 ? 32.452 -2.339 -15.419 1.00 50.59 170 SER A N 1
ATOM 1258 C CA . SER A 1 170 ? 33.730 -1.717 -15.766 1.00 50.59 170 SER A CA 1
ATOM 1259 C C . SER A 1 170 ? 34.879 -2.480 -15.094 1.00 50.59 170 SER A C 1
ATOM 1261 O O . SER A 1 170 ? 35.694 -1.926 -14.361 1.00 50.59 170 SER A O 1
ATOM 1263 N N . GLY A 1 171 ? 34.892 -3.800 -15.277 1.00 44.31 171 GLY A N 1
ATOM 1264 C CA . GLY A 1 171 ? 35.836 -4.735 -14.699 1.00 44.31 171 GLY A CA 1
ATOM 1265 C C . GLY A 1 171 ? 36.742 -5.282 -15.788 1.00 44.31 171 GLY A C 1
ATOM 1266 O O . GLY A 1 171 ? 36.279 -5.904 -16.740 1.00 44.31 171 GLY A O 1
ATOM 1267 N N . ARG A 1 172 ? 38.044 -5.042 -15.623 1.00 47.22 172 ARG A N 1
ATOM 1268 C CA . ARG A 1 172 ? 39.169 -5.598 -16.383 1.00 47.22 172 ARG A CA 1
ATOM 1269 C C . ARG A 1 172 ? 38.907 -7.065 -16.750 1.00 47.22 172 ARG A C 1
ATOM 1271 O O . ARG A 1 172 ? 39.162 -7.956 -15.945 1.00 47.22 172 ARG A O 1
ATOM 1278 N N . GLN A 1 173 ? 38.406 -7.315 -17.960 1.00 49.47 173 GLN A N 1
ATOM 1279 C CA . GLN A 1 173 ? 38.284 -8.669 -18.488 1.00 49.47 173 GLN A CA 1
ATOM 1280 C C . GLN A 1 173 ? 39.700 -9.216 -18.645 1.00 49.47 173 GLN A C 1
ATOM 1282 O O . GLN A 1 173 ? 40.439 -8.847 -19.559 1.00 49.47 173 GLN A O 1
ATOM 1287 N N . THR A 1 174 ? 40.111 -10.081 -17.720 1.00 41.25 174 THR A N 1
ATOM 1288 C CA . THR A 1 174 ? 41.222 -10.987 -17.971 1.00 41.25 174 THR A CA 1
ATOM 1289 C C . THR A 1 174 ? 40.816 -11.797 -19.191 1.00 41.25 174 THR A C 1
ATOM 1291 O O . THR A 1 174 ? 39.804 -12.496 -19.189 1.00 41.25 174 THR A O 1
ATOM 1294 N N . ALA A 1 175 ? 41.544 -11.594 -20.287 1.00 41.31 175 ALA A N 1
ATOM 1295 C CA . ALA A 1 175 ? 41.273 -12.215 -21.567 1.00 41.31 175 ALA A CA 1
ATOM 1296 C C . ALA A 1 175 ? 41.351 -13.741 -21.420 1.00 41.31 175 ALA A C 1
ATOM 1298 O O . ALA A 1 175 ? 42.410 -14.346 -21.596 1.00 41.31 175 ALA A O 1
ATOM 1299 N N . SER A 1 176 ? 40.225 -14.378 -21.086 1.00 45.62 176 SER A N 1
ATOM 1300 C CA . SER A 1 176 ? 40.076 -15.810 -21.273 1.00 45.62 176 SER A CA 1
ATOM 1301 C C . SER A 1 176 ? 40.053 -16.036 -22.782 1.00 45.62 176 SER A C 1
ATOM 1303 O O . SER A 1 176 ? 39.159 -15.636 -23.531 1.00 45.62 176 SER A O 1
ATOM 1305 N N . ARG A 1 177 ? 41.181 -16.556 -23.245 1.00 53.00 177 ARG A N 1
ATOM 1306 C CA . ARG A 1 177 ? 41.518 -16.821 -24.633 1.00 53.00 177 ARG A CA 1
ATOM 1307 C C . ARG A 1 177 ? 40.533 -17.865 -25.170 1.00 53.00 177 ARG A C 1
ATOM 1309 O O . ARG A 1 177 ? 40.750 -19.052 -24.972 1.00 53.00 177 ARG A O 1
ATOM 1316 N N . GLY A 1 178 ? 39.445 -17.442 -25.820 1.00 45.19 178 GLY A N 1
ATOM 1317 C CA . GLY A 1 178 ? 38.613 -18.381 -26.585 1.00 45.19 178 GLY A CA 1
ATOM 1318 C C . GLY A 1 178 ? 37.171 -17.995 -26.908 1.00 45.19 178 GLY A C 1
ATOM 1319 O O . GLY A 1 178 ? 36.632 -18.533 -27.871 1.00 45.19 178 GLY A O 1
ATOM 1320 N N . ARG A 1 179 ? 36.527 -17.067 -26.192 1.00 47.50 179 ARG A N 1
ATOM 1321 C CA . ARG A 1 179 ? 35.137 -16.683 -26.498 1.00 47.50 179 ARG A CA 1
ATOM 1322 C C . ARG A 1 179 ? 35.106 -15.255 -27.032 1.00 47.50 179 ARG A C 1
ATOM 1324 O O . ARG A 1 179 ? 35.078 -14.314 -26.253 1.00 47.50 179 ARG A O 1
ATOM 1331 N N . ARG A 1 180 ? 35.112 -15.077 -28.359 1.00 49.34 180 ARG A N 1
ATOM 1332 C CA . ARG A 1 180 ? 34.601 -13.824 -28.939 1.00 49.34 180 ARG A CA 1
ATOM 1333 C C . ARG A 1 180 ? 33.120 -13.755 -28.546 1.00 49.34 180 ARG A C 1
ATOM 1335 O O . ARG A 1 180 ? 32.394 -14.678 -28.930 1.00 49.34 180 ARG A O 1
ATOM 1342 N N . PRO A 1 181 ? 32.665 -12.764 -27.760 1.00 48.16 181 PRO A N 1
ATOM 1343 C CA . PRO A 1 181 ? 31.237 -12.526 -27.607 1.00 48.16 181 PRO A CA 1
ATOM 1344 C C . PRO A 1 181 ? 30.672 -12.360 -29.018 1.00 48.16 181 PRO A C 1
ATOM 1346 O O . PRO A 1 181 ? 31.249 -11.632 -29.828 1.00 48.16 181 PRO A O 1
ATOM 1349 N N . GLY A 1 182 ? 29.630 -13.112 -29.369 1.00 49.59 182 GLY A N 1
ATOM 1350 C CA . GLY A 1 182 ? 28.991 -12.930 -30.669 1.00 49.59 182 GLY A CA 1
ATOM 1351 C C . GLY A 1 182 ? 28.541 -11.475 -30.783 1.00 49.59 182 GLY A C 1
ATOM 1352 O O . GLY A 1 182 ? 27.891 -10.980 -29.864 1.00 49.59 182 GLY A O 1
ATOM 1353 N N . LEU A 1 183 ? 28.888 -10.810 -31.889 1.00 55.19 183 LEU A N 1
ATOM 1354 C CA . LEU A 1 183 ? 28.507 -9.435 -32.267 1.00 55.19 183 LEU A CA 1
ATOM 1355 C C . LEU A 1 183 ? 26.994 -9.302 -32.562 1.00 55.19 183 LEU A C 1
ATOM 1357 O O . LEU A 1 183 ? 26.575 -8.687 -33.531 1.00 55.19 183 LEU A O 1
ATOM 1361 N N . GLY A 1 184 ? 26.179 -9.950 -31.738 1.00 48.41 184 GLY A N 1
ATOM 1362 C CA . GLY A 1 184 ? 24.753 -10.193 -31.922 1.00 48.41 184 GLY A CA 1
ATOM 1363 C C . GLY A 1 184 ? 24.185 -11.147 -30.867 1.00 48.41 184 GLY A C 1
ATOM 1364 O O . GLY A 1 184 ? 23.152 -11.763 -31.103 1.00 48.41 184 GLY A O 1
ATOM 1365 N N . ALA A 1 185 ? 24.866 -11.338 -29.725 1.00 50.34 185 ALA A N 1
ATOM 1366 C CA . ALA A 1 185 ? 24.253 -12.037 -28.601 1.00 50.34 185 ALA A CA 1
ATOM 1367 C C . ALA A 1 185 ? 22.959 -11.291 -28.211 1.00 50.34 185 ALA A C 1
ATOM 1369 O O . ALA A 1 185 ? 23.028 -10.068 -28.035 1.00 50.34 185 ALA A O 1
ATOM 1370 N N . PRO A 1 186 ? 21.809 -11.986 -28.103 1.00 53.62 186 PRO A N 1
ATOM 1371 C CA . PRO A 1 186 ? 20.565 -11.376 -27.655 1.00 53.62 186 PRO A CA 1
ATOM 1372 C C . PRO A 1 186 ? 20.788 -10.676 -26.315 1.00 53.62 186 PRO A C 1
ATOM 1374 O O . PRO A 1 186 ? 21.434 -11.234 -25.423 1.00 53.62 186 PRO A O 1
ATOM 1377 N N . LEU A 1 187 ? 20.276 -9.454 -26.183 1.00 58.75 187 LEU A N 1
ATOM 1378 C CA . LEU A 1 187 ? 20.207 -8.773 -24.894 1.00 58.75 187 LEU A CA 1
ATOM 1379 C C . LEU A 1 187 ? 19.348 -9.646 -23.960 1.00 58.75 187 LEU A C 1
ATOM 1381 O O . LEU A 1 187 ? 18.197 -9.936 -24.266 1.00 58.75 187 LEU A O 1
ATOM 1385 N N . ALA A 1 188 ? 19.928 -10.130 -22.864 1.00 54.62 188 ALA A N 1
ATOM 1386 C CA . ALA A 1 188 ? 19.223 -10.897 -21.837 1.00 54.62 188 ALA A CA 1
ATOM 1387 C C . ALA A 1 188 ? 18.603 -9.966 -20.778 1.00 54.62 188 ALA A C 1
ATOM 1389 O O . ALA A 1 188 ? 19.124 -8.868 -20.573 1.00 54.62 188 ALA A O 1
ATOM 1390 N N . PRO A 1 189 ? 17.700 -10.496 -19.937 1.00 57.44 189 PRO A N 1
ATOM 1391 C CA . PRO A 1 189 ? 16.338 -10.926 -20.246 1.00 57.44 189 PRO A CA 1
ATOM 1392 C C . PRO A 1 189 ? 15.375 -9.729 -20.375 1.00 57.44 189 PRO A C 1
ATOM 1394 O O . PRO A 1 189 ? 15.659 -8.620 -19.923 1.00 57.44 189 PRO A O 1
ATOM 1397 N N . GLU A 1 190 ? 14.221 -9.984 -20.983 1.00 73.75 190 GLU A N 1
ATOM 1398 C CA . GLU A 1 190 ? 13.094 -9.056 -21.050 1.00 73.75 190 GLU A CA 1
ATOM 1399 C C . GLU A 1 190 ? 12.624 -8.736 -19.621 1.00 73.75 190 GLU A C 1
ATOM 1401 O O . GLU A 1 190 ? 12.310 -9.636 -18.840 1.00 73.75 190 GLU A O 1
ATOM 1406 N N . VAL A 1 191 ? 12.653 -7.457 -19.245 1.00 85.25 191 VAL A N 1
ATOM 1407 C CA . VAL A 1 191 ? 12.272 -7.020 -17.896 1.00 85.25 191 VAL A CA 1
ATOM 1408 C C . VAL A 1 191 ? 10.774 -6.767 -17.884 1.00 85.25 191 VAL A C 1
ATOM 1410 O O . VAL A 1 191 ? 10.277 -5.974 -18.683 1.00 85.25 191 VAL A O 1
ATOM 1413 N N . GLU A 1 192 ? 10.062 -7.426 -16.975 1.00 90.94 192 GLU A N 1
ATOM 1414 C CA . GLU A 1 192 ? 8.665 -7.113 -16.688 1.00 90.94 192 GLU A CA 1
ATOM 1415 C C . GLU A 1 192 ? 8.592 -6.021 -15.620 1.00 90.94 192 GLU A C 1
ATOM 1417 O O . GLU A 1 192 ? 9.125 -6.173 -14.516 1.00 90.94 192 GLU A O 1
ATOM 1422 N N . ILE A 1 193 ? 7.926 -4.928 -15.976 1.00 93.31 193 ILE A N 1
ATOM 1423 C CA . ILE A 1 193 ? 7.588 -3.799 -15.124 1.00 93.31 193 ILE A CA 1
ATOM 1424 C C . ILE A 1 193 ? 6.072 -3.809 -14.978 1.00 93.31 193 ILE A C 1
ATOM 1426 O O . ILE A 1 193 ? 5.365 -3.567 -15.953 1.00 93.31 193 ILE A O 1
ATOM 1430 N N . ALA A 1 194 ? 5.558 -4.056 -13.780 1.00 94.38 194 ALA A N 1
ATOM 1431 C CA . ALA A 1 194 ? 4.128 -3.984 -13.519 1.00 94.38 194 ALA A CA 1
ATOM 1432 C C . ALA A 1 194 ? 3.796 -2.795 -12.616 1.00 94.38 194 ALA A C 1
ATOM 1434 O O . ALA A 1 194 ? 4.421 -2.598 -11.573 1.00 94.38 194 ALA A O 1
ATOM 1435 N N . VAL A 1 195 ? 2.800 -2.015 -13.026 1.00 95.19 195 VAL A N 1
ATOM 1436 C CA . VAL A 1 195 ? 2.271 -0.856 -12.310 1.00 95.19 195 VAL A CA 1
ATOM 1437 C C . VAL A 1 195 ? 0.864 -1.185 -11.837 1.00 95.19 195 VAL A C 1
ATOM 1439 O O . VAL A 1 195 ? -0.016 -1.513 -12.636 1.00 95.19 195 VAL A O 1
ATOM 1442 N N . GLN A 1 196 ? 0.659 -1.078 -10.529 1.00 93.56 196 GLN A N 1
ATOM 1443 C CA . GLN A 1 196 ? -0.647 -1.165 -9.889 1.00 93.56 196 GLN A CA 1
ATOM 1444 C C . GLN A 1 196 ? -1.015 0.215 -9.365 1.00 93.56 196 GLN A C 1
ATOM 1446 O O . GLN A 1 196 ? -0.329 0.749 -8.486 1.00 93.56 196 GLN A O 1
ATOM 1451 N N . ARG A 1 197 ? -2.088 0.792 -9.910 1.00 94.00 197 ARG A N 1
ATOM 1452 C CA . ARG A 1 197 ? -2.524 2.127 -9.506 1.00 94.00 197 ARG A CA 1
ATOM 1453 C C . ARG A 1 197 ? -3.090 2.132 -8.098 1.00 94.00 197 ARG A C 1
ATOM 1455 O O . ARG A 1 197 ? -3.913 1.288 -7.741 1.00 94.00 197 ARG A O 1
ATOM 1462 N N . ALA A 1 198 ? -2.702 3.138 -7.328 1.00 95.62 198 ALA A N 1
ATOM 1463 C CA . ALA A 1 198 ? -3.314 3.395 -6.043 1.00 95.62 198 ALA A CA 1
ATOM 1464 C C . ALA A 1 198 ? -4.711 3.986 -6.233 1.00 95.62 198 ALA A C 1
ATOM 1466 O O . ALA A 1 198 ? -4.935 4.874 -7.061 1.00 95.62 198 ALA A O 1
ATOM 1467 N N . VAL A 1 199 ? -5.666 3.512 -5.439 1.00 95.44 199 VAL A N 1
ATOM 1468 C CA . VAL A 1 199 ? -7.046 3.992 -5.487 1.00 95.44 199 VAL A CA 1
ATOM 1469 C C . VAL A 1 199 ? -7.392 4.799 -4.240 1.00 95.44 199 VAL A C 1
ATOM 1471 O O . VAL A 1 199 ? -6.928 4.472 -3.144 1.00 95.44 199 VAL A O 1
ATOM 1474 N N . PRO A 1 200 ? -8.201 5.867 -4.373 1.00 96.19 200 PRO A N 1
ATOM 1475 C CA . PRO A 1 200 ? -8.591 6.684 -3.238 1.00 96.19 200 PRO A CA 1
ATOM 1476 C C . PRO A 1 200 ? -9.694 5.993 -2.444 1.00 96.19 200 PRO A C 1
ATOM 1478 O O . PRO A 1 200 ? -10.726 5.603 -3.005 1.00 96.19 200 PRO A O 1
ATOM 1481 N N . ILE A 1 201 ? -9.497 5.919 -1.131 1.00 96.62 201 ILE A N 1
ATOM 1482 C CA . ILE A 1 201 ? -10.501 5.460 -0.173 1.00 96.62 201 ILE A CA 1
ATOM 1483 C C . ILE A 1 201 ? -10.705 6.504 0.922 1.00 96.62 201 ILE A C 1
ATOM 1485 O O . ILE A 1 201 ? -9.806 7.294 1.225 1.00 96.62 201 ILE A O 1
ATOM 1489 N N . ALA A 1 202 ? -11.898 6.506 1.511 1.00 96.75 202 ALA A N 1
ATOM 1490 C CA . ALA A 1 202 ? -12.253 7.396 2.607 1.00 96.75 202 ALA A CA 1
ATOM 1491 C C . ALA A 1 202 ? -12.698 6.595 3.833 1.00 96.75 202 ALA A C 1
ATOM 1493 O O . ALA A 1 202 ? -13.591 5.755 3.747 1.00 96.75 202 ALA A O 1
ATOM 1494 N N . ILE A 1 203 ? -12.091 6.883 4.979 1.00 97.00 203 ILE A N 1
ATOM 1495 C CA . ILE A 1 203 ? -12.378 6.243 6.259 1.00 97.00 203 ILE A CA 1
ATOM 1496 C C . ILE A 1 203 ? -12.915 7.302 7.213 1.00 97.00 203 ILE A C 1
ATOM 1498 O O . ILE A 1 203 ? -12.220 8.268 7.523 1.00 97.00 203 ILE A O 1
ATOM 1502 N N . GLN A 1 204 ? -14.141 7.123 7.683 1.00 97.06 204 GLN A N 1
ATOM 1503 C CA . GLN A 1 204 ? -14.715 7.914 8.759 1.00 97.06 204 GLN A CA 1
ATOM 1504 C C . GLN A 1 204 ? -14.396 7.244 10.097 1.00 97.06 204 GLN A C 1
ATOM 1506 O O . GLN A 1 204 ? -14.743 6.088 10.301 1.00 97.06 204 GLN A O 1
ATOM 1511 N N . ASP A 1 205 ? -13.737 7.954 11.003 1.00 93.94 205 ASP A N 1
ATOM 1512 C CA . ASP A 1 205 ? -13.383 7.483 12.343 1.00 93.94 205 ASP A CA 1
ATOM 1513 C C . ASP A 1 205 ? -13.965 8.466 13.366 1.00 93.94 205 ASP A C 1
ATOM 1515 O O . ASP A 1 205 ? -13.404 9.534 13.638 1.00 93.94 205 ASP A O 1
ATOM 1519 N N . GLY A 1 206 ? -15.175 8.166 13.844 1.00 84.56 206 GLY A N 1
ATOM 1520 C CA . GLY A 1 206 ? -15.982 9.118 14.607 1.00 84.56 206 GLY A CA 1
ATOM 1521 C C . GLY A 1 206 ? -16.201 10.438 13.837 1.00 84.56 206 GLY A C 1
ATOM 1522 O O . GLY A 1 206 ? -16.758 10.413 12.735 1.00 84.56 206 GLY A O 1
ATOM 1523 N N . PRO A 1 207 ? -15.795 11.604 14.384 1.00 84.94 207 PRO A N 1
ATOM 1524 C CA . PRO A 1 207 ? -15.915 12.890 13.692 1.00 84.94 207 PRO A CA 1
ATOM 1525 C C . PRO A 1 207 ? -14.823 13.127 12.635 1.00 84.94 207 PRO A C 1
ATOM 1527 O O . PRO A 1 207 ? -14.950 14.043 11.824 1.00 84.94 207 PRO A O 1
ATOM 1530 N N . ALA A 1 208 ? -13.737 12.347 12.642 1.00 91.12 208 ALA A N 1
ATOM 1531 C CA . ALA A 1 208 ? -12.633 12.516 11.707 1.00 91.12 208 ALA A CA 1
ATOM 1532 C C . ALA A 1 208 ? -12.910 11.776 10.393 1.00 91.12 208 ALA A C 1
ATOM 1534 O O . ALA A 1 208 ? -13.502 10.700 10.377 1.00 91.12 208 ALA A O 1
ATOM 1535 N N . THR A 1 209 ? -12.460 12.338 9.270 1.00 94.75 209 THR A N 1
ATOM 1536 C CA . THR A 1 209 ? -12.465 11.652 7.971 1.00 94.75 209 THR A CA 1
ATOM 1537 C C . THR A 1 209 ? -11.056 11.649 7.400 1.00 94.75 209 THR A C 1
ATOM 1539 O O . THR A 1 209 ? -10.462 12.703 7.184 1.00 94.75 209 THR A O 1
ATOM 1542 N N . TYR A 1 210 ? -10.534 10.459 7.127 1.00 91.62 210 TYR A N 1
ATOM 1543 C CA . TYR A 1 210 ? -9.249 10.240 6.482 1.00 91.62 210 TYR A CA 1
ATOM 1544 C C . TYR A 1 210 ? -9.480 9.884 5.021 1.00 91.62 210 TYR A C 1
ATOM 1546 O O . TYR A 1 210 ? -10.237 8.970 4.722 1.00 91.62 210 TYR A O 1
ATOM 1554 N N . THR A 1 211 ? -8.819 10.583 4.103 1.00 94.88 211 THR A N 1
ATOM 1555 C CA . THR A 1 211 ? -8.787 10.199 2.686 1.00 94.88 211 THR A CA 1
ATOM 1556 C C . THR A 1 211 ? -7.345 9.949 2.292 1.00 94.88 211 THR A C 1
ATOM 1558 O O . THR A 1 211 ? -6.479 10.782 2.562 1.00 94.88 211 THR A O 1
ATOM 1561 N N . PHE A 1 212 ? -7.075 8.793 1.697 1.00 94.94 212 PHE A N 1
ATOM 1562 C CA . PHE A 1 212 ? -5.742 8.436 1.226 1.00 94.94 212 PHE A CA 1
ATOM 1563 C C . PHE A 1 212 ? -5.816 7.437 0.071 1.00 94.94 212 PHE A C 1
ATOM 1565 O O . PHE A 1 212 ? -6.856 6.832 -0.187 1.00 94.94 212 PHE A O 1
ATOM 1572 N N . LEU A 1 213 ? -4.700 7.309 -0.639 1.00 96.50 213 LEU A N 1
ATOM 1573 C CA . LEU A 1 213 ? -4.512 6.367 -1.733 1.00 96.50 213 LEU A CA 1
ATOM 1574 C C . LEU A 1 213 ? -3.906 5.069 -1.189 1.00 96.50 213 LEU A C 1
ATOM 1576 O O . LEU A 1 213 ? -3.036 5.117 -0.319 1.00 96.50 213 LEU A O 1
ATOM 1580 N N . THR A 1 214 ? -4.359 3.921 -1.685 1.00 96.06 214 THR A N 1
ATOM 1581 C CA . THR A 1 214 ? -3.804 2.613 -1.316 1.00 96.06 214 THR A CA 1
ATOM 1582 C C . THR A 1 214 ? -3.823 1.645 -2.496 1.00 96.06 214 THR A C 1
ATOM 1584 O O . THR A 1 214 ? -4.657 1.746 -3.395 1.00 96.06 214 THR A O 1
ATOM 1587 N N . VAL A 1 215 ? -2.887 0.704 -2.467 1.00 95.06 215 VAL A N 1
ATOM 1588 C CA . VAL A 1 215 ? -2.744 -0.431 -3.394 1.00 95.06 215 VAL A CA 1
ATOM 1589 C C . VAL A 1 215 ? -3.086 -1.763 -2.716 1.00 95.06 215 VAL A C 1
ATOM 1591 O O . VAL A 1 215 ? -2.948 -2.823 -3.324 1.00 95.06 215 VAL A O 1
ATOM 1594 N N . ALA A 1 216 ? -3.481 -1.717 -1.442 1.00 95.50 216 ALA A N 1
ATOM 1595 C CA . ALA A 1 216 ? -3.885 -2.882 -0.676 1.00 95.50 216 ALA A CA 1
ATOM 1596 C C . ALA A 1 216 ? -5.062 -3.593 -1.350 1.00 95.50 216 ALA A C 1
ATOM 1598 O O . ALA A 1 216 ? -5.911 -2.970 -1.988 1.00 95.50 216 ALA A O 1
ATOM 1599 N N . ARG A 1 217 ? -5.143 -4.913 -1.181 1.00 94.75 217 ARG A N 1
ATOM 1600 C CA . ARG A 1 217 ? -6.231 -5.716 -1.753 1.00 94.75 217 ARG A CA 1
ATOM 1601 C C . ARG A 1 217 ? -7.498 -5.633 -0.920 1.00 94.75 217 ARG A C 1
ATOM 1603 O O . ARG A 1 217 ? -8.591 -5.767 -1.465 1.00 94.75 217 ARG A O 1
ATOM 1610 N N . THR A 1 218 ? -7.350 -5.434 0.388 1.00 97.50 218 THR A N 1
ATOM 1611 C CA . THR A 1 218 ? -8.458 -5.439 1.349 1.00 97.50 218 THR A CA 1
ATOM 1612 C C . THR A 1 218 ? -8.444 -4.205 2.240 1.00 97.50 218 THR A C 1
ATOM 1614 O O . THR A 1 218 ? -7.394 -3.600 2.474 1.00 97.50 218 THR A O 1
ATOM 1617 N N . LEU A 1 219 ? -9.616 -3.839 2.761 1.00 97.06 219 LEU A N 1
ATOM 1618 C CA . LEU A 1 219 ? -9.765 -2.731 3.701 1.00 97.06 219 LEU A CA 1
ATOM 1619 C C . LEU A 1 219 ? -8.876 -2.902 4.940 1.00 97.06 219 LEU A C 1
ATOM 1621 O O . LEU A 1 219 ? -8.248 -1.944 5.381 1.00 97.06 219 LEU A O 1
ATOM 1625 N N . GLY A 1 220 ? -8.775 -4.117 5.477 1.00 96.38 220 GLY A N 1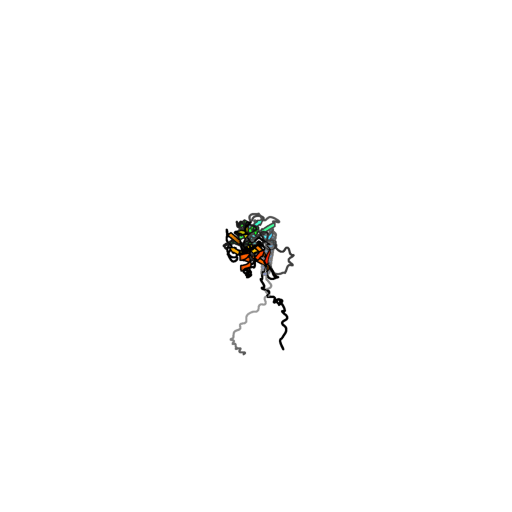
ATOM 1626 C CA . GLY A 1 220 ? -7.933 -4.414 6.632 1.00 96.38 220 GLY A CA 1
ATOM 1627 C C . GLY A 1 220 ? -6.447 -4.185 6.365 1.00 96.38 220 GLY A C 1
ATOM 1628 O O . GLY A 1 220 ? -5.774 -3.567 7.187 1.00 96.38 220 GLY A O 1
ATOM 1629 N N . GLU A 1 221 ? -5.948 -4.617 5.205 1.00 96.50 221 GLU A N 1
ATOM 1630 C CA . GLU A 1 221 ? -4.565 -4.361 4.783 1.00 96.50 221 GLU A CA 1
ATOM 1631 C C . GLU A 1 221 ? -4.309 -2.854 4.624 1.00 96.50 221 GLU A C 1
ATOM 1633 O O . GLU A 1 221 ? -3.333 -2.343 5.169 1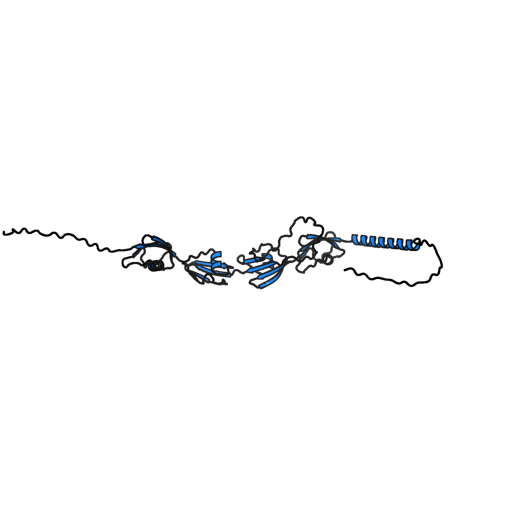.00 96.50 221 GLU A O 1
ATOM 1638 N N . ALA A 1 222 ? -5.233 -2.119 3.993 1.00 96.12 222 ALA A N 1
ATOM 1639 C CA . ALA A 1 222 ? -5.116 -0.669 3.823 1.00 96.12 222 ALA A CA 1
ATOM 1640 C C . ALA A 1 222 ? -5.041 0.086 5.162 1.00 96.12 222 ALA A C 1
ATOM 1642 O O . ALA A 1 222 ? -4.251 1.020 5.315 1.00 96.12 222 ALA A O 1
ATOM 1643 N N . LEU A 1 223 ? -5.865 -0.302 6.142 1.00 95.69 223 LEU A N 1
ATOM 1644 C CA . LEU A 1 223 ? -5.862 0.306 7.475 1.00 95.69 223 LEU A CA 1
ATOM 1645 C C . LEU A 1 223 ? -4.576 -0.008 8.237 1.00 95.69 223 LEU A C 1
ATOM 1647 O O . LEU A 1 223 ? -4.017 0.888 8.872 1.00 95.69 223 LEU A O 1
ATOM 1651 N N . LEU A 1 224 ? -4.094 -1.249 8.143 1.00 95.06 224 LEU A N 1
ATOM 1652 C CA . LEU A 1 224 ? -2.852 -1.676 8.776 1.00 95.06 224 LEU A CA 1
ATOM 1653 C C . LEU A 1 224 ? -1.645 -0.920 8.205 1.00 95.06 224 LEU A C 1
ATOM 1655 O O . LEU A 1 224 ? -0.867 -0.364 8.978 1.00 95.06 224 LEU A O 1
ATOM 1659 N N . GLU A 1 225 ? -1.520 -0.838 6.876 1.00 94.25 225 GLU A N 1
ATOM 1660 C CA . GLU A 1 225 ? -0.459 -0.073 6.199 1.00 94.25 225 GLU A CA 1
ATOM 1661 C C . GLU A 1 225 ? -0.500 1.414 6.580 1.00 94.25 225 GLU A C 1
ATOM 1663 O O . GLU A 1 225 ? 0.543 2.042 6.771 1.00 94.25 225 GLU A O 1
ATOM 1668 N N . LYS A 1 226 ? -1.703 1.984 6.743 1.00 94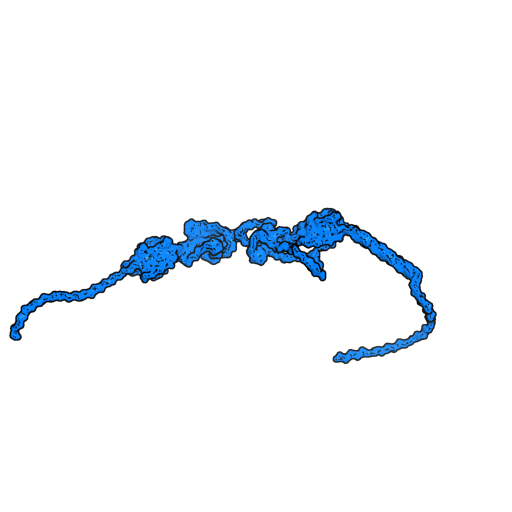.31 226 LYS A N 1
ATOM 1669 C CA . LYS A 1 226 ? -1.882 3.377 7.176 1.00 94.31 226 LYS A CA 1
ATOM 1670 C C . LYS A 1 226 ? -1.571 3.599 8.662 1.00 94.31 226 LYS A C 1
ATOM 1672 O O . LYS A 1 226 ? -1.432 4.749 9.080 1.00 94.31 226 LYS A O 1
ATOM 1677 N N . GLY A 1 227 ? -1.471 2.533 9.456 1.00 94.19 227 GLY A N 1
ATOM 1678 C CA . GLY A 1 227 ? -1.269 2.597 10.904 1.00 94.19 227 GLY A CA 1
ATOM 1679 C C . GLY A 1 227 ? -2.545 2.887 11.703 1.00 94.19 227 GLY A C 1
ATOM 1680 O O . GLY A 1 227 ? -2.466 3.384 12.825 1.00 94.19 227 GLY A O 1
ATOM 1681 N N . ILE A 1 228 ? -3.727 2.606 11.146 1.00 93.06 228 ILE A N 1
ATOM 1682 C CA . ILE A 1 228 ? -5.006 2.726 11.854 1.00 93.06 228 ILE A CA 1
ATOM 1683 C C . ILE A 1 228 ? -5.257 1.424 12.623 1.00 93.06 228 ILE A C 1
ATOM 1685 O O . ILE A 1 228 ? -5.739 0.434 12.076 1.00 93.06 228 ILE A O 1
ATOM 1689 N N . THR A 1 229 ? -4.941 1.430 13.916 1.00 92.00 229 THR A N 1
ATOM 1690 C CA . THR A 1 229 ? -5.158 0.278 14.801 1.00 92.00 229 THR A CA 1
ATOM 1691 C C . THR A 1 229 ? -6.630 0.150 15.172 1.00 92.00 229 THR A C 1
ATOM 1693 O O . THR A 1 229 ? -7.228 1.122 15.633 1.00 92.00 229 THR A O 1
ATOM 1696 N N . LEU A 1 230 ? -7.204 -1.045 15.027 1.00 94.00 230 LEU A N 1
ATOM 1697 C CA . LEU A 1 230 ? -8.549 -1.384 15.500 1.00 94.00 230 LEU A CA 1
ATOM 1698 C C . LEU A 1 230 ? -8.469 -2.217 16.780 1.00 94.00 230 LEU A C 1
ATOM 1700 O O . LEU A 1 230 ? -7.615 -3.096 16.901 1.00 94.00 230 LEU A O 1
ATOM 1704 N N . TYR A 1 231 ? -9.366 -1.953 17.725 1.00 93.62 231 TYR A N 1
ATOM 1705 C CA . TYR A 1 231 ? -9.535 -2.774 18.924 1.00 93.62 231 TYR A CA 1
ATOM 1706 C C . TYR A 1 231 ? -10.626 -3.825 18.712 1.00 93.62 231 TYR A C 1
ATOM 1708 O O . TYR A 1 231 ? -11.518 -3.642 17.892 1.00 93.62 231 TYR A O 1
ATOM 1716 N N . ALA A 1 232 ? -10.598 -4.907 19.494 1.00 92.00 232 ALA A N 1
ATOM 1717 C CA . ALA A 1 232 ? -11.564 -6.005 19.373 1.00 92.00 232 ALA A CA 1
ATOM 1718 C C . ALA A 1 232 ? -13.033 -5.557 19.509 1.00 92.00 232 ALA A C 1
ATOM 1720 O O . ALA A 1 232 ? -13.915 -6.134 18.882 1.00 92.00 232 ALA A O 1
ATOM 1721 N N . ALA A 1 233 ? -13.285 -4.523 20.315 1.00 93.62 233 ALA A N 1
ATOM 1722 C CA . ALA A 1 233 ? -14.617 -3.967 20.522 1.00 93.62 233 ALA A CA 1
ATOM 1723 C C . ALA A 1 233 ? -15.012 -2.903 19.481 1.00 93.62 233 ALA A C 1
ATOM 1725 O O . ALA A 1 233 ? -16.159 -2.458 19.503 1.00 93.62 233 ALA A O 1
ATOM 1726 N N . ASP A 1 234 ? -14.105 -2.480 18.594 1.00 95.50 234 ASP A N 1
ATOM 1727 C CA . ASP A 1 234 ? -14.437 -1.568 17.496 1.00 95.50 234 ASP A CA 1
ATOM 1728 C C . ASP A 1 234 ? -15.260 -2.310 16.432 1.00 95.50 234 ASP A C 1
ATOM 1730 O O . ASP A 1 234 ? -15.099 -3.514 16.217 1.00 95.50 234 ASP A O 1
ATOM 1734 N N . ARG A 1 235 ? -16.130 -1.589 15.723 1.00 95.00 235 ARG A N 1
ATOM 1735 C CA . ARG A 1 235 ? -16.780 -2.104 14.511 1.00 95.00 235 ARG A CA 1
ATOM 1736 C C . ARG A 1 235 ? -16.355 -1.301 13.302 1.00 95.00 235 ARG A C 1
ATOM 1738 O O . ARG A 1 235 ? -16.166 -0.094 13.384 1.00 95.00 235 ARG A O 1
ATOM 1745 N N . ILE A 1 236 ? -16.251 -1.976 12.166 1.00 96.50 236 ILE A N 1
ATOM 1746 C CA . ILE A 1 236 ? -16.001 -1.338 10.883 1.00 96.50 236 ILE A CA 1
ATOM 1747 C C . ILE A 1 236 ? -17.030 -1.798 9.857 1.00 96.50 236 ILE A C 1
ATOM 1749 O O . ILE A 1 236 ? -17.428 -2.966 9.840 1.00 96.50 236 ILE A O 1
ATOM 1753 N N . GLN A 1 237 ? -17.484 -0.867 9.028 1.00 96.44 237 GLN A N 1
ATOM 1754 C CA . GLN A 1 237 ? -18.374 -1.136 7.906 1.00 96.44 237 GLN A CA 1
ATOM 1755 C C . GLN A 1 237 ? -17.822 -0.442 6.662 1.00 96.44 237 GLN A C 1
ATOM 1757 O O . GLN A 1 237 ? -17.606 0.768 6.722 1.00 96.44 237 GLN A O 1
ATOM 1762 N N . PRO A 1 238 ? -17.606 -1.152 5.542 1.00 97.31 238 PRO A N 1
ATOM 1763 C CA . PRO A 1 238 ? -17.776 -2.601 5.346 1.00 97.31 238 PRO A CA 1
ATOM 1764 C C . PRO A 1 238 ? -16.690 -3.432 6.090 1.00 97.31 238 PRO A C 1
ATOM 1766 O O . PRO A 1 238 ? -15.796 -2.836 6.694 1.00 97.31 238 PRO A O 1
ATOM 1769 N N . PRO A 1 239 ? -16.773 -4.782 6.145 1.00 97.12 239 PRO A N 1
ATOM 1770 C CA . PRO A 1 239 ? -15.824 -5.608 6.908 1.00 97.12 239 PRO A CA 1
ATOM 1771 C C . PRO A 1 239 ? -14.389 -5.558 6.353 1.00 97.12 239 PRO A C 1
ATOM 1773 O O . PRO A 1 239 ? -14.153 -5.134 5.222 1.00 97.12 239 PRO A O 1
ATOM 1776 N N . LEU A 1 240 ? -13.409 -5.993 7.153 1.00 96.94 240 LEU A N 1
ATOM 1777 C CA . LEU A 1 240 ? -11.974 -5.858 6.846 1.00 96.94 240 LEU A CA 1
ATOM 1778 C C . LEU A 1 240 ? -11.513 -6.621 5.598 1.00 96.94 240 LEU A C 1
ATOM 1780 O O . LEU A 1 240 ? -10.529 -6.231 4.979 1.00 96.94 240 LEU A O 1
ATOM 1784 N N . ASP A 1 241 ? -12.206 -7.685 5.218 1.00 97.38 241 ASP A N 1
ATOM 1785 C CA . ASP A 1 241 ? -11.939 -8.488 4.023 1.00 97.38 241 ASP A CA 1
ATOM 1786 C C . ASP A 1 241 ? -12.521 -7.878 2.737 1.00 97.38 241 ASP A C 1
ATOM 1788 O O . ASP A 1 241 ? -12.287 -8.397 1.645 1.00 97.38 241 ASP A O 1
ATOM 1792 N N . THR A 1 242 ? -13.241 -6.757 2.844 1.00 98.12 242 THR A N 1
ATOM 1793 C CA . THR A 1 242 ? -13.805 -6.054 1.688 1.00 98.12 242 THR A CA 1
ATOM 1794 C C . THR A 1 242 ? -12.706 -5.661 0.712 1.00 98.12 242 THR A C 1
ATOM 1796 O O . THR A 1 242 ? -11.734 -5.002 1.091 1.00 98.12 242 THR A O 1
ATOM 1799 N N . ALA A 1 243 ? -12.888 -6.038 -0.554 1.00 97.06 243 ALA A N 1
ATOM 1800 C CA . ALA A 1 243 ? -11.969 -5.695 -1.626 1.00 97.06 243 ALA A CA 1
ATOM 1801 C C . ALA A 1 243 ? -11.894 -4.175 -1.832 1.00 97.06 243 ALA A C 1
ATOM 1803 O O . ALA A 1 243 ? -12.913 -3.481 -1.880 1.00 97.06 243 ALA A O 1
ATOM 1804 N N . ILE A 1 244 ? -10.675 -3.665 -1.981 1.00 95.62 244 ILE A N 1
ATOM 1805 C CA . ILE A 1 244 ? -10.431 -2.252 -2.256 1.00 95.62 244 ILE A CA 1
ATOM 1806 C C . ILE A 1 244 ? -10.820 -1.916 -3.699 1.00 95.62 244 ILE A C 1
ATOM 1808 O O . ILE A 1 244 ? -10.443 -2.601 -4.647 1.00 95.62 244 ILE A O 1
ATOM 1812 N N . HIS A 1 245 ? -11.545 -0.812 -3.866 1.00 94.06 245 HIS A N 1
ATOM 1813 C CA . HIS A 1 245 ? -11.824 -0.203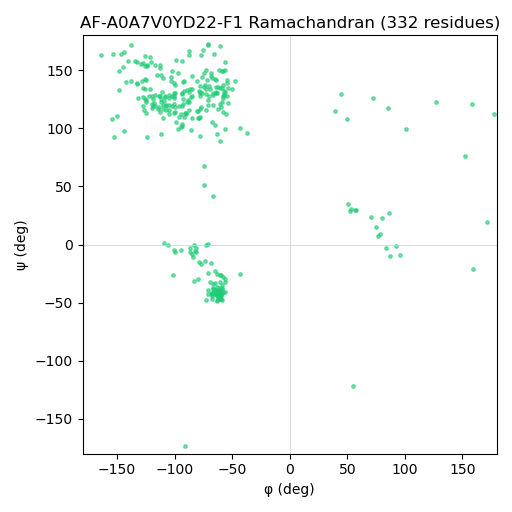 -5.161 1.00 94.06 245 HIS A CA 1
ATOM 1814 C C . HIS A 1 245 ? -11.898 1.322 -5.026 1.00 94.06 245 HIS A C 1
ATOM 1816 O O . HIS A 1 245 ? -12.042 1.865 -3.927 1.00 94.06 245 HIS A O 1
ATOM 1822 N N . GLY A 1 246 ? -11.823 2.030 -6.155 1.00 91.94 246 GLY A N 1
ATOM 1823 C CA . GLY A 1 246 ? -11.928 3.488 -6.175 1.00 91.94 246 GLY A CA 1
ATOM 1824 C C . GLY A 1 246 ? -13.238 3.980 -5.560 1.00 91.94 246 GLY A C 1
ATOM 1825 O O . GLY A 1 246 ? -14.314 3.468 -5.876 1.00 91.94 246 GLY A O 1
ATOM 1826 N N . GLY A 1 247 ? -13.137 4.970 -4.671 1.00 90.88 247 GLY A N 1
ATOM 1827 C CA . GLY A 1 247 ? -14.290 5.591 -4.020 1.00 90.88 247 GLY A CA 1
ATOM 1828 C C . GLY A 1 247 ? -14.885 4.786 -2.863 1.00 90.88 247 GLY A C 1
ATOM 1829 O O . GLY A 1 247 ? -15.949 5.165 -2.369 1.00 90.88 247 GLY A O 1
ATOM 1830 N N . LEU A 1 248 ? -14.226 3.707 -2.419 1.00 96.62 248 LEU A N 1
ATOM 1831 C CA . LEU A 1 248 ? -14.637 2.953 -1.237 1.00 96.62 248 LEU A CA 1
ATOM 1832 C C . LEU A 1 248 ? -14.713 3.878 -0.013 1.00 96.62 248 LEU A C 1
ATOM 1834 O O . LEU A 1 248 ? -13.784 4.637 0.279 1.00 96.62 248 LEU A O 1
ATOM 1838 N N . ARG A 1 249 ? -15.832 3.790 0.710 1.00 97.12 249 ARG A N 1
ATOM 1839 C CA . ARG A 1 249 ? -16.067 4.496 1.970 1.00 97.12 249 ARG A CA 1
ATOM 1840 C C . ARG A 1 249 ? -16.241 3.476 3.080 1.00 97.12 249 ARG A C 1
ATOM 1842 O O . ARG A 1 249 ? -17.064 2.576 2.939 1.00 97.12 249 ARG A O 1
ATOM 1849 N N . ALA A 1 250 ? -15.500 3.644 4.166 1.00 96.81 250 ALA A N 1
ATOM 1850 C CA . ALA A 1 250 ? -15.684 2.861 5.375 1.00 96.81 250 ALA A CA 1
ATOM 1851 C C . ALA A 1 250 ? -15.918 3.768 6.582 1.00 96.81 250 ALA A C 1
ATOM 1853 O O . ALA A 1 250 ? -15.458 4.908 6.606 1.00 96.81 250 ALA A O 1
ATOM 1854 N N . ALA A 1 251 ? -16.611 3.250 7.585 1.00 97.38 251 ALA A N 1
ATOM 1855 C CA . ALA A 1 251 ? -16.836 3.906 8.859 1.00 97.38 251 ALA A CA 1
ATOM 1856 C C . ALA A 1 251 ? -16.379 2.995 9.998 1.00 97.38 251 ALA A C 1
ATOM 1858 O O . ALA A 1 251 ? -16.698 1.805 10.014 1.00 97.38 251 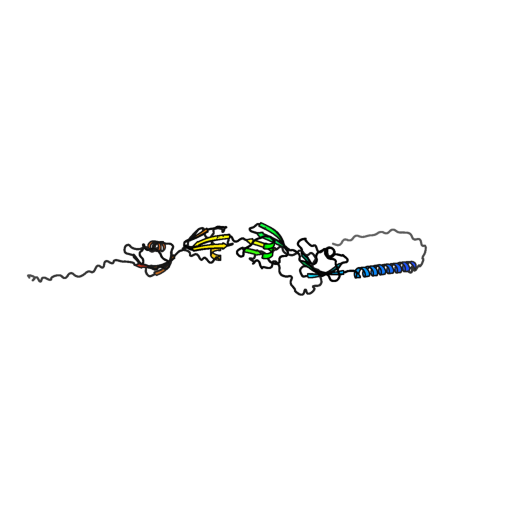ALA A O 1
ATOM 1859 N N . ILE A 1 252 ? -15.637 3.571 10.937 1.00 96.81 252 ILE A N 1
ATOM 1860 C CA . ILE A 1 252 ? -15.182 2.941 12.166 1.00 96.81 252 ILE A CA 1
ATOM 1861 C C . ILE A 1 252 ? -16.032 3.487 13.312 1.00 96.81 252 ILE A C 1
ATOM 1863 O O . ILE A 1 252 ? -16.046 4.686 13.596 1.00 96.81 252 ILE A O 1
ATOM 1867 N N . ASP A 1 253 ? -16.723 2.574 13.976 1.00 94.31 253 ASP A N 1
ATOM 1868 C CA . ASP A 1 253 ? -17.426 2.786 15.231 1.00 94.31 253 ASP A CA 1
ATOM 1869 C C . ASP A 1 253 ? -16.492 2.382 16.381 1.00 94.31 253 ASP A C 1
ATOM 1871 O O . ASP A 1 253 ? -16.255 1.195 16.641 1.00 94.31 253 ASP A O 1
ATOM 1875 N N . ARG A 1 254 ? -15.884 3.392 17.014 1.00 94.06 254 ARG A N 1
ATOM 1876 C CA . ARG A 1 254 ? -14.850 3.219 18.040 1.00 94.06 254 ARG A CA 1
ATOM 1877 C C . ARG A 1 254 ? -15.443 2.859 19.391 1.00 94.06 254 ARG A C 1
ATOM 1879 O O . ARG A 1 254 ? -16.288 3.563 19.938 1.00 94.06 254 ARG A O 1
ATOM 1886 N N . SER A 1 255 ? -14.869 1.832 19.997 1.00 96.12 255 SER A N 1
ATOM 1887 C CA . SER A 1 255 ? -15.050 1.523 21.409 1.00 96.12 255 SER A CA 1
ATOM 1888 C C . SER A 1 255 ? -14.390 2.572 22.307 1.00 96.12 255 SER A C 1
ATOM 1890 O O . SER A 1 255 ? -13.339 3.140 21.987 1.00 96.12 255 SER A O 1
ATOM 1892 N N . ARG A 1 256 ? -14.992 2.806 23.472 1.00 95.19 256 ARG A N 1
ATOM 1893 C CA . ARG A 1 256 ? -14.538 3.734 24.510 1.00 95.19 256 ARG A CA 1
ATOM 1894 C C . ARG A 1 256 ? -13.840 2.926 25.609 1.00 95.19 256 ARG A C 1
ATOM 1896 O O . ARG A 1 256 ? -14.428 1.959 26.092 1.00 95.19 256 ARG A O 1
ATOM 1903 N N . PRO A 1 257 ? -12.604 3.274 26.006 1.00 97.00 257 PRO A N 1
ATOM 1904 C CA . PRO A 1 257 ? -11.952 2.618 27.132 1.00 97.00 257 PRO A CA 1
ATOM 1905 C C . PRO A 1 257 ? -12.663 3.002 28.427 1.00 97.00 257 PRO A C 1
ATOM 1907 O O . PRO A 1 257 ? -12.922 4.183 28.653 1.00 97.00 257 PRO A O 1
ATOM 1910 N N . VAL A 1 258 ? -12.949 2.027 29.278 1.00 97.25 258 VAL A N 1
ATOM 1911 C CA . VAL A 1 258 ? -13.591 2.226 30.580 1.00 97.25 258 VAL A CA 1
ATOM 1912 C C . VAL A 1 258 ? -12.952 1.306 31.613 1.00 97.25 258 VAL A C 1
ATOM 1914 O O . VAL A 1 258 ? -12.319 0.302 31.285 1.00 97.25 258 VAL A O 1
ATOM 1917 N N . THR A 1 259 ? -13.080 1.669 32.881 1.00 97.88 259 THR A N 1
ATOM 1918 C CA . THR A 1 259 ? -12.646 0.837 34.005 1.00 97.88 259 THR A CA 1
ATOM 1919 C C . THR A 1 259 ? -13.853 0.509 34.864 1.00 97.88 259 THR A C 1
ATOM 1921 O O . THR A 1 259 ? -14.538 1.422 35.315 1.00 97.88 259 THR A O 1
ATOM 1924 N N . VAL A 1 260 ? -14.097 -0.773 35.107 1.00 97.25 260 VAL A N 1
ATOM 1925 C CA . VAL A 1 260 ? -15.179 -1.259 35.965 1.00 97.25 260 VAL A CA 1
ATOM 1926 C C . VAL A 1 260 ? -14.573 -1.803 37.253 1.00 97.25 260 VAL A C 1
ATOM 1928 O O . VAL A 1 260 ? -13.662 -2.626 37.212 1.00 97.25 260 VAL A O 1
ATOM 1931 N N . LEU A 1 261 ? -15.054 -1.317 38.393 1.00 97.25 261 LEU A N 1
ATOM 1932 C CA . LEU A 1 261 ? -14.743 -1.819 39.725 1.00 97.25 261 LEU A CA 1
ATOM 1933 C C . LEU A 1 261 ? -15.996 -2.496 40.281 1.00 97.25 261 LEU A C 1
ATOM 1935 O O . LEU A 1 261 ? -16.966 -1.812 40.605 1.00 97.25 261 LEU A O 1
ATOM 1939 N N . ALA A 1 262 ? -15.974 -3.820 40.389 1.00 94.56 262 ALA A N 1
ATOM 1940 C CA . ALA A 1 262 ? -17.081 -4.610 40.919 1.00 94.56 262 ALA A CA 1
ATOM 1941 C C . ALA A 1 262 ? -16.539 -5.767 41.757 1.00 94.56 262 ALA A C 1
ATOM 1943 O O . ALA A 1 262 ? -15.527 -6.362 41.399 1.00 94.56 262 ALA A O 1
ATOM 1944 N N . ASP A 1 263 ? -17.190 -6.055 42.885 1.00 90.12 263 ASP A N 1
ATOM 1945 C CA . ASP A 1 263 ? -16.882 -7.211 43.741 1.00 90.12 263 ASP A CA 1
ATOM 1946 C C . ASP A 1 263 ? -15.393 -7.297 44.167 1.00 90.12 263 ASP A C 1
ATOM 1948 O O . ASP A 1 263 ? -14.834 -8.368 44.382 1.00 90.12 263 ASP A O 1
ATOM 1952 N N . GLY A 1 264 ? -14.737 -6.135 44.298 1.00 89.19 264 GLY A N 1
ATOM 1953 C CA . GLY A 1 264 ? -13.319 -6.011 44.656 1.00 89.19 264 GLY A CA 1
ATOM 1954 C C . GLY A 1 264 ? -12.330 -6.143 43.488 1.00 89.19 264 GLY A C 1
ATOM 1955 O O . GLY A 1 264 ? -11.133 -5.945 43.694 1.00 89.19 264 GLY A O 1
ATOM 1956 N N . GLU A 1 265 ? -12.795 -6.415 42.266 1.00 94.56 265 GLU A N 1
ATOM 1957 C CA . GLU A 1 265 ? -11.961 -6.537 41.067 1.00 94.56 265 GLU A CA 1
ATOM 1958 C C . GLU A 1 265 ? -11.981 -5.269 40.209 1.00 94.56 265 GLU A C 1
ATOM 1960 O O . GLU A 1 265 ? -13.036 -4.696 39.938 1.00 94.56 265 GLU A O 1
ATOM 1965 N N . VAL A 1 266 ? -10.806 -4.863 39.714 1.00 96.12 266 VAL A N 1
ATOM 1966 C CA . VAL A 1 266 ? -10.669 -3.795 38.714 1.00 96.12 266 VAL A CA 1
ATOM 1967 C C . VAL A 1 266 ? -10.496 -4.420 37.335 1.00 96.12 266 VAL A C 1
ATOM 1969 O O . VAL A 1 266 ? -9.496 -5.089 37.075 1.00 96.12 266 VAL A O 1
ATOM 1972 N N . ARG A 1 267 ? -11.432 -4.146 36.427 1.00 94.44 267 ARG A N 1
ATOM 1973 C CA . ARG A 1 267 ? -11.393 -4.583 35.028 1.00 94.44 267 ARG A CA 1
ATOM 1974 C C . ARG A 1 267 ? -11.241 -3.385 34.107 1.00 94.44 267 ARG A C 1
ATOM 1976 O O . ARG A 1 267 ? -12.000 -2.423 34.190 1.00 94.44 267 ARG A O 1
ATOM 1983 N N . GLN A 1 268 ? -10.254 -3.436 33.220 1.00 95.81 268 GLN A N 1
ATOM 1984 C CA . GLN A 1 268 ? -10.102 -2.463 32.142 1.00 95.81 268 GLN A CA 1
ATOM 1985 C C . GLN A 1 268 ? -10.634 -3.084 30.859 1.00 95.81 268 GLN A C 1
ATOM 1987 O O . GLN A 1 268 ? -10.149 -4.126 30.426 1.00 95.81 268 GLN A O 1
ATOM 1992 N N . THR A 1 269 ? -11.629 -2.441 30.263 1.00 95.06 269 THR A N 1
ATOM 1993 C CA . THR A 1 269 ? -12.325 -2.952 29.082 1.00 95.06 269 THR A CA 1
ATOM 1994 C C . THR A 1 269 ? -12.573 -1.818 28.092 1.00 95.06 269 THR A C 1
ATOM 1996 O O . THR A 1 269 ? -12.303 -0.640 28.363 1.00 95.06 269 THR A O 1
ATOM 1999 N N . ARG A 1 270 ? -13.047 -2.166 26.900 1.00 96.44 270 ARG A N 1
ATOM 2000 C CA . ARG A 1 270 ? -13.485 -1.205 25.892 1.00 96.44 270 ARG A CA 1
ATOM 2001 C C . ARG A 1 270 ? -14.883 -1.584 25.446 1.00 96.44 270 ARG A C 1
ATOM 2003 O O . ARG A 1 270 ? -15.093 -2.707 25.009 1.00 96.44 270 ARG A O 1
ATOM 2010 N N . THR A 1 271 ? -15.805 -0.633 25.502 1.00 96.06 271 THR A N 1
ATOM 2011 C CA . THR A 1 271 ? -17.223 -0.870 25.205 1.00 96.06 271 THR A CA 1
ATOM 2012 C C . THR A 1 271 ? -17.741 0.112 24.162 1.00 96.06 271 THR A C 1
ATOM 2014 O O . THR A 1 271 ? -17.196 1.206 23.990 1.00 96.06 271 THR A O 1
ATOM 2017 N N . ARG A 1 272 ? -18.806 -0.273 23.460 1.00 94.75 272 ARG A N 1
ATOM 2018 C CA . ARG A 1 272 ? -19.605 0.633 22.623 1.00 94.75 272 ARG A CA 1
ATOM 2019 C C . ARG A 1 272 ? -20.957 0.971 23.255 1.00 94.75 272 ARG A C 1
ATOM 2021 O O . ARG A 1 272 ? -21.681 1.776 22.673 1.00 94.75 272 ARG A O 1
ATOM 2028 N N . ALA A 1 273 ? -21.253 0.421 24.434 1.00 95.81 273 ALA A N 1
ATOM 2029 C CA . ALA A 1 273 ? -22.424 0.741 25.234 1.00 95.81 273 ALA A CA 1
ATOM 2030 C C . ALA A 1 273 ? -22.619 2.255 25.355 1.00 95.81 273 ALA A C 1
ATOM 2032 O O . ALA A 1 273 ? -21.661 3.029 25.491 1.00 95.81 273 ALA A O 1
ATOM 2033 N N . GLU A 1 274 ? -23.877 2.675 25.286 1.00 95.44 274 GLU A N 1
ATOM 2034 C CA . GLU A 1 274 ? -24.253 4.075 25.436 1.00 95.44 274 GLU A CA 1
ATOM 2035 C C . GLU A 1 274 ? -24.361 4.459 26.908 1.00 95.44 274 GLU A C 1
ATOM 2037 O O . GLU A 1 274 ? -24.019 5.589 27.246 1.00 95.44 274 GLU A O 1
ATOM 2042 N N . THR A 1 275 ? -24.756 3.526 27.783 1.00 97.69 275 THR A N 1
ATOM 2043 C CA . THR A 1 275 ? -24.970 3.766 29.220 1.00 97.69 275 THR A CA 1
ATOM 2044 C C . THR A 1 275 ? -24.184 2.812 30.118 1.00 97.69 275 THR A C 1
ATOM 2046 O O . THR A 1 275 ? -23.739 1.743 29.690 1.00 97.69 275 THR A O 1
ATOM 2049 N N . VAL A 1 276 ? -24.030 3.187 31.392 1.00 97.44 276 VAL A N 1
ATOM 2050 C CA . VAL A 1 276 ? -23.394 2.342 32.418 1.00 97.44 276 VAL A CA 1
ATOM 2051 C C . VAL A 1 276 ? -24.110 0.994 32.572 1.00 97.44 276 VAL A C 1
ATOM 2053 O O . VAL A 1 276 ? -23.442 -0.031 32.663 1.00 97.44 276 VAL A O 1
ATOM 2056 N N . ALA A 1 277 ? -25.444 0.964 32.541 1.00 96.44 277 ALA A N 1
ATOM 2057 C CA . ALA A 1 277 ? -26.226 -0.269 32.647 1.00 96.44 277 ALA A CA 1
ATOM 2058 C C . ALA A 1 277 ? -25.894 -1.262 31.523 1.00 96.44 277 ALA A C 1
ATOM 2060 O O . ALA A 1 277 ? -25.641 -2.433 31.792 1.00 96.44 277 ALA A O 1
ATOM 2061 N N . GLN A 1 278 ? -25.837 -0.777 30.277 1.00 96.88 278 GLN A N 1
ATOM 2062 C CA . GLN A 1 278 ? -25.495 -1.600 29.113 1.00 96.88 278 GLN A CA 1
ATOM 2063 C C . GLN A 1 278 ? -24.066 -2.148 29.205 1.00 96.88 278 GLN A C 1
ATOM 2065 O O . GLN A 1 278 ? -23.834 -3.308 28.886 1.00 96.88 278 GLN A O 1
ATOM 2070 N N . LEU A 1 279 ? -23.109 -1.344 29.685 1.00 96.88 279 LEU A N 1
ATOM 2071 C CA . LEU A 1 279 ? -21.739 -1.808 29.928 1.00 96.88 279 LEU A CA 1
ATOM 2072 C C . LEU A 1 279 ? -21.701 -2.952 30.953 1.00 96.88 279 LEU A C 1
ATOM 2074 O O . LEU A 1 279 ? -20.981 -3.926 30.757 1.00 96.88 279 LEU A O 1
ATOM 2078 N N . LEU A 1 280 ? -22.448 -2.843 32.053 1.00 95.94 280 LEU A N 1
ATOM 2079 C CA . LEU A 1 280 ? -22.474 -3.893 33.077 1.00 95.94 280 LEU A CA 1
ATOM 2080 C C . LEU A 1 280 ? -23.117 -5.179 32.552 1.00 95.94 280 LEU A C 1
ATOM 2082 O O . LEU A 1 280 ? -22.620 -6.261 32.851 1.00 95.94 280 LEU A O 1
ATOM 2086 N N . GLU A 1 281 ? -24.164 -5.064 31.734 1.00 95.56 281 GLU A N 1
ATOM 2087 C CA . GLU A 1 281 ? -24.774 -6.201 31.039 1.00 95.56 281 GLU A CA 1
ATOM 2088 C C . GLU A 1 281 ? -23.781 -6.879 30.078 1.00 95.56 281 GLU A C 1
ATOM 2090 O O . GLU A 1 281 ? -23.635 -8.101 30.122 1.00 95.56 281 GLU A O 1
ATOM 2095 N N . GLU A 1 282 ? -23.039 -6.104 29.273 1.00 94.31 282 GLU A N 1
ATOM 2096 C CA . GLU A 1 282 ? -21.974 -6.614 28.389 1.00 94.31 282 GLU A CA 1
ATOM 2097 C C . GLU A 1 282 ? -20.871 -7.358 29.166 1.00 94.31 282 GLU A C 1
ATOM 2099 O O . GLU A 1 282 ? -20.372 -8.383 28.704 1.00 94.31 282 GLU A O 1
ATOM 2104 N N . GLU A 1 283 ? -20.512 -6.869 30.357 1.00 94.50 283 GLU A N 1
ATOM 2105 C CA . GLU A 1 283 ? -19.507 -7.478 31.241 1.00 94.50 283 GLU A CA 1
ATOM 2106 C C . GLU A 1 283 ? -20.071 -8.617 32.119 1.00 94.50 283 GLU A C 1
ATOM 2108 O O . GLU A 1 283 ? -19.332 -9.227 32.898 1.00 94.50 283 GLU A O 1
ATOM 2113 N N . GLY A 1 284 ? -21.370 -8.923 32.008 1.00 94.50 284 GLY A N 1
ATOM 2114 C CA . GLY A 1 284 ? -22.037 -9.979 32.775 1.00 94.50 284 GLY A CA 1
ATOM 2115 C C . GLY A 1 284 ? -22.203 -9.672 34.268 1.00 94.50 284 GLY A C 1
ATOM 2116 O O . GLY A 1 284 ? -22.313 -10.591 35.080 1.00 94.50 284 GLY A O 1
ATOM 2117 N N . ILE A 1 285 ? -22.205 -8.394 34.649 1.00 94.00 285 ILE A N 1
ATOM 2118 C CA . ILE A 1 285 ? -22.364 -7.926 36.028 1.00 94.00 285 ILE A CA 1
ATOM 2119 C C . ILE A 1 285 ? -23.831 -7.545 36.249 1.00 94.00 285 ILE A C 1
ATOM 2121 O O . ILE A 1 285 ? -24.270 -6.451 35.903 1.00 94.00 285 ILE A O 1
ATOM 2125 N N . ALA A 1 286 ? -24.598 -8.447 36.859 1.00 92.88 286 ALA A N 1
ATOM 2126 C CA . ALA A 1 286 ? -25.973 -8.162 37.258 1.00 92.88 286 ALA A CA 1
ATOM 2127 C C . ALA A 1 286 ? -26.003 -7.315 38.539 1.00 92.88 286 ALA A C 1
ATOM 2129 O O . ALA A 1 286 ? -25.272 -7.617 39.485 1.00 92.88 286 ALA A O 1
ATOM 2130 N N . LEU A 1 287 ? -26.855 -6.288 38.585 1.00 93.19 287 LEU A N 1
ATOM 2131 C CA . LEU A 1 287 ? -27.144 -5.499 39.788 1.00 93.19 287 LEU A CA 1
ATOM 2132 C C . LEU A 1 287 ? -28.313 -6.136 40.555 1.00 93.19 287 LEU A C 1
ATOM 2134 O O . LEU A 1 287 ? -29.321 -6.494 39.946 1.00 93.19 287 LEU A O 1
ATOM 2138 N N . GLY A 1 288 ? -28.172 -6.295 41.873 1.00 90.94 288 GLY A N 1
ATOM 2139 C CA . GLY A 1 288 ? -29.278 -6.642 42.766 1.00 90.94 288 GLY A CA 1
ATOM 2140 C C . GLY A 1 288 ? -30.261 -5.480 42.940 1.00 90.94 288 GLY A C 1
ATOM 2141 O O . GLY A 1 288 ? -29.988 -4.360 42.517 1.00 90.94 288 GLY A O 1
ATOM 2142 N N . GLU A 1 289 ? -31.402 -5.731 43.588 1.00 90.62 289 GLU A N 1
ATOM 2143 C CA . GLU A 1 289 ? -32.484 -4.736 43.722 1.00 90.62 289 GLU A CA 1
ATOM 2144 C C . GLU A 1 289 ? -32.049 -3.436 44.418 1.00 90.62 289 GLU A C 1
ATOM 2146 O O . GLU A 1 289 ? -32.521 -2.358 44.062 1.00 90.62 289 GLU A O 1
ATOM 2151 N N . LEU A 1 290 ? -31.144 -3.542 45.394 1.00 93.38 290 LEU A N 1
ATOM 2152 C CA . LEU A 1 290 ? -30.626 -2.414 46.174 1.00 93.38 290 LEU A CA 1
ATOM 2153 C C . LEU A 1 290 ? -29.240 -1.945 45.707 1.00 93.38 290 LEU A C 1
ATOM 2155 O O . LEU A 1 290 ? -28.712 -0.961 46.229 1.00 93.38 290 LEU A O 1
ATOM 2159 N N . ASP A 1 291 ? -28.638 -2.640 44.742 1.00 96.06 291 ASP A N 1
ATOM 2160 C CA . ASP A 1 291 ? -27.318 -2.289 44.235 1.00 96.06 291 ASP A CA 1
ATOM 2161 C C . ASP A 1 291 ? -27.403 -1.048 43.350 1.00 96.06 291 ASP A C 1
ATOM 2163 O O . ASP A 1 291 ? -28.369 -0.822 42.620 1.00 96.06 291 ASP A O 1
ATOM 2167 N N . TYR A 1 292 ? -26.346 -0.245 43.366 1.00 95.50 292 TYR A N 1
ATOM 2168 C CA . TYR A 1 292 ? -26.261 0.937 42.518 1.00 95.50 292 TYR A CA 1
ATOM 2169 C C . TYR A 1 292 ? -24.840 1.158 42.022 1.00 95.50 292 TYR A C 1
ATOM 2171 O O . TYR A 1 292 ? -23.872 0.572 42.513 1.00 95.50 292 TYR A O 1
ATOM 2179 N N . THR A 1 293 ? -24.709 2.026 41.023 1.00 97.56 293 THR A N 1
ATOM 2180 C CA . THR A 1 293 ? -23.418 2.365 40.435 1.00 97.56 293 THR A CA 1
ATOM 2181 C C . THR A 1 293 ? -23.071 3.827 40.630 1.00 97.56 293 THR A C 1
ATOM 2183 O O . THR A 1 293 ? -23.937 4.696 40.754 1.00 97.56 293 THR A O 1
ATOM 2186 N N . VAL A 1 294 ? -21.770 4.097 40.621 1.00 96.12 294 VAL A N 1
ATOM 2187 C CA . VAL A 1 294 ? -21.209 5.443 40.555 1.00 96.12 294 VAL A CA 1
ATOM 2188 C C . VAL A 1 294 ? -20.255 5.496 39.358 1.00 96.12 294 VAL A C 1
ATOM 2190 O O . VAL A 1 294 ? -19.217 4.831 39.412 1.00 96.12 294 VAL A O 1
ATOM 2193 N N . PRO A 1 295 ? -20.543 6.265 38.288 1.00 97.00 295 PRO A N 1
ATOM 2194 C CA . PRO A 1 295 ? -21.768 7.031 37.989 1.00 97.00 295 PRO A CA 1
ATOM 2195 C C . PRO A 1 295 ? -23.048 6.182 37.884 1.00 97.00 295 PRO A C 1
ATOM 2197 O O . PRO A 1 295 ? -22.972 4.953 37.888 1.00 97.00 295 PRO A O 1
ATOM 2200 N N . ASN A 1 296 ? -24.216 6.827 37.801 1.00 97.12 296 ASN A N 1
ATOM 2201 C CA . ASN A 1 296 ? -25.516 6.152 37.778 1.00 97.12 296 ASN A CA 1
ATOM 2202 C C . ASN A 1 296 ? -25.646 5.230 36.552 1.00 97.12 296 ASN A C 1
ATOM 2204 O O . ASN A 1 296 ? -25.091 5.506 35.493 1.00 97.12 296 ASN A O 1
ATOM 2208 N N . ALA A 1 297 ? -26.415 4.148 36.681 1.00 95.81 297 ALA A N 1
ATOM 2209 C CA . ALA A 1 297 ? -26.623 3.158 35.629 1.00 95.81 297 ALA A CA 1
ATOM 2210 C C . ALA A 1 297 ? -27.173 3.762 34.314 1.00 95.81 297 ALA A C 1
ATOM 2212 O O . ALA A 1 297 ? -26.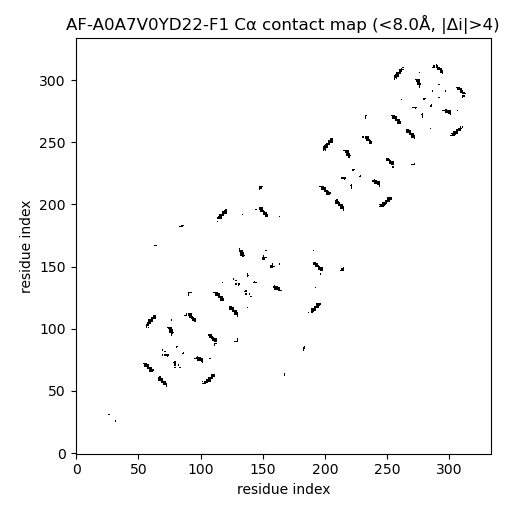877 3.262 33.230 1.00 95.81 297 ALA A O 1
ATOM 2213 N N . ALA A 1 298 ? -27.942 4.850 34.387 1.00 96.38 298 ALA A N 1
ATOM 2214 C CA . ALA A 1 298 ? -28.476 5.548 33.217 1.00 96.38 298 ALA A CA 1
ATOM 2215 C C . ALA A 1 298 ? -27.504 6.568 32.594 1.00 96.38 298 ALA A C 1
ATOM 2217 O O . ALA A 1 298 ? -27.772 7.064 31.499 1.00 96.38 298 ALA A O 1
ATOM 2218 N N . ASP A 1 299 ? -26.393 6.889 33.263 1.00 97.75 299 ASP A N 1
ATOM 2219 C CA . ASP A 1 299 ? -25.444 7.886 32.771 1.00 97.75 299 ASP A CA 1
ATOM 2220 C C . ASP A 1 299 ? -24.727 7.388 31.510 1.00 97.75 299 ASP A C 1
ATOM 2222 O O . ASP A 1 299 ? -24.419 6.199 31.361 1.00 97.75 299 ASP A O 1
ATOM 2226 N N . ALA A 1 300 ? -24.448 8.319 30.595 1.00 97.50 300 ALA A N 1
ATOM 2227 C CA . ALA A 1 300 ? -23.808 8.013 29.325 1.00 97.50 300 ALA A CA 1
ATOM 2228 C C . ALA A 1 300 ? -22.322 7.647 29.494 1.00 97.50 300 ALA A C 1
ATOM 2230 O O . ALA A 1 300 ? -21.590 8.283 30.257 1.00 97.50 300 ALA A O 1
ATOM 2231 N N . ILE A 1 301 ? -21.846 6.665 28.724 1.00 96.94 301 ILE A N 1
ATOM 2232 C CA . ILE A 1 301 ? -20.440 6.259 28.735 1.00 96.94 301 ILE A CA 1
ATOM 2233 C C . ILE A 1 301 ? -19.554 7.325 28.086 1.00 96.94 301 ILE A C 1
ATOM 2235 O O . ILE A 1 301 ? -19.695 7.642 26.903 1.00 96.94 301 ILE A O 1
ATOM 2239 N N . VAL A 1 302 ? -18.544 7.788 28.828 1.00 95.62 302 VAL A N 1
ATOM 2240 C CA . VAL A 1 302 ? -17.472 8.649 28.306 1.00 95.62 302 VAL A CA 1
ATOM 2241 C C . VAL A 1 302 ? -16.112 7.931 28.295 1.00 95.62 302 VAL A C 1
ATOM 2243 O O . VAL A 1 302 ? -15.877 7.033 29.108 1.00 95.62 302 VAL A O 1
ATOM 2246 N N . PRO A 1 303 ? -15.183 8.287 27.385 1.00 95.50 303 PRO A N 1
ATOM 2247 C CA . PRO A 1 303 ? -13.846 7.696 27.360 1.00 95.50 303 PRO A CA 1
ATOM 2248 C C . PRO A 1 303 ? -13.079 7.903 28.673 1.00 95.50 303 PRO A C 1
ATOM 2250 O O . PRO A 1 303 ? -13.038 9.004 29.215 1.00 95.50 303 PRO A O 1
ATOM 2253 N N . GLY A 1 304 ? -12.437 6.844 29.165 1.00 95.56 304 GLY A N 1
ATOM 2254 C CA . GLY A 1 304 ? -11.676 6.841 30.417 1.00 95.56 304 GLY A CA 1
ATOM 2255 C C . GLY A 1 304 ? -12.541 6.796 31.67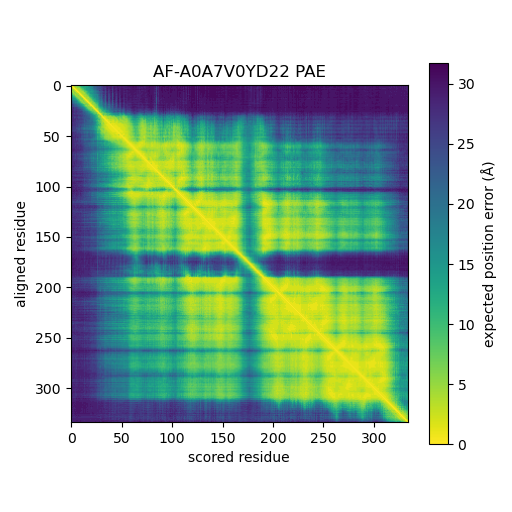9 1.00 95.56 304 GLY A C 1
ATOM 2256 O O . GLY A 1 304 ? -12.009 6.940 32.781 1.00 95.56 304 GLY A O 1
ATOM 2257 N N . MET A 1 305 ? -13.858 6.611 31.545 1.00 97.31 305 MET A N 1
ATOM 2258 C CA . MET A 1 305 ? -14.767 6.588 32.686 1.00 97.31 305 MET A CA 1
ATOM 2259 C C . MET A 1 305 ? -14.472 5.419 33.627 1.00 97.31 305 MET A C 1
ATOM 2261 O O . MET A 1 305 ? -14.167 4.306 33.193 1.00 97.31 305 MET A O 1
ATOM 2265 N N . ARG A 1 306 ? -14.598 5.684 34.930 1.00 97.75 306 ARG A N 1
ATOM 2266 C CA . ARG A 1 306 ? -14.510 4.679 35.990 1.00 97.75 306 ARG A CA 1
ATOM 2267 C C . ARG A 1 306 ? -15.903 4.440 36.549 1.00 97.75 306 ARG A C 1
ATOM 2269 O O . ARG A 1 306 ? -16.499 5.377 37.067 1.00 97.75 306 ARG A O 1
ATOM 2276 N N . VAL A 1 307 ? -16.389 3.214 36.434 1.00 97.69 307 VAL A N 1
ATOM 2277 C CA . VAL A 1 307 ? -17.674 2.762 36.967 1.00 97.69 307 VAL A CA 1
ATOM 2278 C C . VAL A 1 307 ? -17.401 1.912 38.196 1.00 97.69 307 VAL A C 1
ATOM 2280 O O . VAL A 1 307 ? -16.637 0.955 38.121 1.00 97.69 307 VAL A O 1
ATOM 2283 N N . MET A 1 308 ? -18.016 2.253 39.321 1.00 97.31 308 MET A N 1
ATOM 2284 C CA . MET A 1 308 ? -17.951 1.485 40.559 1.00 97.31 308 MET A CA 1
ATOM 2285 C C . MET A 1 308 ? -19.324 0.901 40.869 1.00 97.31 308 MET A C 1
ATOM 2287 O O . MET A 1 308 ? -20.304 1.641 40.912 1.00 97.31 308 MET A O 1
ATOM 2291 N N . VAL A 1 309 ? -19.379 -0.405 41.103 1.00 97.38 309 VAL A N 1
ATOM 2292 C CA . VAL A 1 309 ? -20.573 -1.119 41.561 1.00 97.38 309 VAL A CA 1
ATOM 2293 C C . VAL A 1 309 ? -20.539 -1.192 43.082 1.00 97.38 309 VAL A C 1
ATOM 2295 O O . VAL A 1 309 ? -19.562 -1.666 43.664 1.00 97.38 309 VAL A O 1
ATOM 2298 N N . VAL A 1 310 ? -21.601 -0.716 43.725 1.00 95.81 310 VAL A N 1
ATOM 2299 C CA . VAL A 1 310 ? -21.779 -0.783 45.176 1.00 95.81 310 VAL A CA 1
ATOM 2300 C C . VAL A 1 310 ? -22.845 -1.828 45.477 1.00 95.81 310 VAL A C 1
ATOM 2302 O O . VAL A 1 310 ? -23.998 -1.668 45.081 1.00 95.81 310 VAL A O 1
ATOM 2305 N N . ARG A 1 311 ? -22.438 -2.901 46.166 1.00 94.12 311 ARG A N 1
ATOM 2306 C CA . ARG A 1 311 ? -23.333 -3.974 46.609 1.00 94.12 311 ARG A CA 1
ATOM 2307 C C . ARG A 1 311 ? -23.968 -3.617 47.946 1.00 94.12 311 ARG A C 1
ATOM 2309 O O . ARG A 1 311 ? -23.241 -3.322 48.897 1.00 94.12 311 ARG A O 1
ATOM 2316 N N . VAL A 1 312 ? -25.292 -3.678 48.033 1.00 94.19 312 VAL A N 1
ATOM 2317 C CA . VAL A 1 312 ? -26.038 -3.411 49.269 1.00 94.19 312 VAL A CA 1
ATOM 2318 C C . VAL A 1 312 ? -26.662 -4.711 49.762 1.00 94.19 312 VAL A C 1
ATOM 2320 O O . VAL A 1 312 ? -27.385 -5.384 49.036 1.00 94.19 312 VAL A O 1
ATOM 2323 N N . ARG A 1 313 ? -26.368 -5.072 51.015 1.00 88.31 313 ARG A N 1
ATOM 2324 C CA . ARG A 1 313 ? -26.961 -6.226 51.699 1.00 88.31 313 ARG A CA 1
ATOM 2325 C C . ARG A 1 313 ? -27.674 -5.760 52.958 1.00 88.31 313 ARG A C 1
ATOM 2327 O O . ARG A 1 313 ? -27.108 -4.988 53.731 1.00 88.31 313 ARG A O 1
ATOM 2334 N N . GLU A 1 314 ? -28.882 -6.257 53.160 1.00 88.69 314 GLU A N 1
ATOM 2335 C CA . GLU A 1 314 ? -29.611 -6.106 54.414 1.00 88.69 314 GLU A CA 1
ATOM 2336 C C . GLU A 1 314 ? -29.477 -7.413 55.198 1.00 88.69 314 GLU A C 1
ATOM 2338 O O . GLU A 1 314 ? -29.655 -8.501 54.651 1.00 88.69 314 GLU A O 1
ATOM 2343 N N . GLU A 1 315 ? -29.100 -7.312 56.470 1.00 86.81 315 GLU A N 1
ATOM 2344 C CA . GLU A 1 315 ? -29.022 -8.449 57.384 1.00 86.81 315 GLU A CA 1
ATOM 2345 C C . GLU A 1 315 ? -29.985 -8.185 58.543 1.00 86.81 315 GLU A C 1
ATOM 2347 O O . GLU A 1 315 ? -29.821 -7.219 59.290 1.00 86.81 315 GLU A O 1
ATOM 2352 N N . GLU A 1 316 ? -30.997 -9.039 58.699 1.00 84.75 316 GLU A N 1
ATOM 2353 C CA . GLU A 1 316 ? -31.832 -9.041 59.899 1.00 84.75 316 GLU A CA 1
ATOM 2354 C C . GLU A 1 316 ? -31.085 -9.764 61.023 1.00 84.75 316 GLU A C 1
ATOM 2356 O O . GLU A 1 316 ? -30.898 -10.983 60.997 1.00 84.75 316 GLU A O 1
ATOM 2361 N N . VAL A 1 317 ? -30.636 -9.002 62.019 1.00 87.56 317 VAL A N 1
ATOM 2362 C CA . VAL A 1 317 ? -29.981 -9.545 63.211 1.00 87.56 317 VAL A CA 1
ATOM 2363 C C . VAL A 1 317 ? -31.032 -9.728 64.300 1.00 87.56 317 VAL A C 1
ATOM 2365 O O . VAL A 1 317 ? -31.583 -8.759 64.817 1.00 87.56 317 VAL A O 1
ATOM 2368 N N . VAL A 1 318 ? -31.315 -10.983 64.649 1.00 85.06 318 VAL A N 1
ATOM 2369 C CA . VAL A 1 318 ? -32.216 -11.327 65.755 1.00 85.06 318 VAL A CA 1
ATOM 2370 C C . VAL A 1 318 ? -31.393 -11.479 67.033 1.00 85.06 318 VAL A C 1
ATOM 2372 O O . VAL A 1 318 ? -30.647 -12.445 67.182 1.00 85.06 318 VAL A O 1
ATOM 2375 N N . GLU A 1 319 ? -31.550 -10.540 67.964 1.00 87.75 319 GLU A N 1
ATOM 2376 C CA . GLU A 1 319 ? -30.933 -10.584 69.292 1.00 87.75 319 GLU A CA 1
ATOM 2377 C C . GLU A 1 319 ? -31.985 -10.957 70.348 1.00 87.75 319 GLU A C 1
ATOM 2379 O O . GLU A 1 319 ? -33.074 -10.385 70.393 1.00 87.75 319 GLU A O 1
ATOM 2384 N N . GLN A 1 320 ? -31.689 -11.965 71.176 1.00 83.75 320 GLN A N 1
ATOM 2385 C CA . GLN A 1 320 ? -32.561 -12.361 72.283 1.00 83.75 320 GLN A CA 1
ATOM 2386 C C . GLN A 1 320 ? -32.113 -11.654 73.558 1.00 83.75 320 GLN A C 1
ATOM 2388 O O . GLN A 1 320 ? -31.140 -12.065 74.190 1.00 83.75 320 GLN A O 1
ATOM 2393 N N . GLU A 1 321 ? -32.852 -10.627 73.964 1.00 86.19 321 GLU A N 1
ATOM 2394 C CA . GLU A 1 321 ? -32.677 -10.011 75.276 1.00 86.19 321 GLU A CA 1
ATOM 2395 C C . GLU A 1 321 ? -33.609 -10.668 76.310 1.00 86.19 321 GLU A C 1
ATOM 2397 O O . GLU A 1 321 ? -34.807 -10.840 76.053 1.00 86.19 321 GLU A O 1
ATOM 2402 N N . PRO A 1 322 ? -33.100 -11.054 77.496 1.00 86.38 322 PRO A N 1
ATOM 2403 C CA . PRO A 1 322 ? -33.950 -11.537 78.571 1.00 86.38 322 PRO A CA 1
ATOM 2404 C C . PRO A 1 322 ? -34.843 -10.397 79.070 1.00 86.38 322 PRO A C 1
ATOM 2406 O O . PRO A 1 322 ? -34.358 -9.384 79.568 1.00 86.38 322 PRO A O 1
ATOM 2409 N N . ILE A 1 323 ? -36.159 -10.586 78.982 1.00 84.88 323 ILE A N 1
ATOM 2410 C CA . ILE A 1 323 ? -37.135 -9.652 79.548 1.00 84.88 323 ILE A CA 1
ATOM 2411 C C . ILE A 1 323 ? -37.075 -9.778 81.082 1.00 84.88 323 ILE A C 1
ATOM 2413 O O . ILE A 1 323 ? -37.323 -10.873 81.599 1.00 84.88 323 ILE A O 1
ATOM 2417 N N . PRO A 1 324 ? -36.757 -8.706 81.835 1.00 84.62 324 PRO A N 1
ATOM 2418 C CA . PRO A 1 324 ? -36.764 -8.754 83.293 1.00 84.62 324 PRO A CA 1
ATOM 2419 C C . PRO A 1 324 ? -38.162 -9.103 83.814 1.00 84.62 324 PRO A C 1
ATOM 2421 O O . PRO A 1 324 ? -39.153 -8.531 83.363 1.00 84.62 324 PRO A O 1
ATOM 2424 N N . PHE A 1 325 ? -38.248 -10.019 84.779 1.00 83.50 325 PHE A N 1
ATOM 2425 C CA . PHE A 1 325 ? -39.501 -10.342 85.461 1.00 83.50 325 PHE A CA 1
ATOM 2426 C C . PHE A 1 325 ? -39.549 -9.698 86.849 1.00 83.50 325 PHE A C 1
ATOM 2428 O O . PHE A 1 325 ? -38.540 -9.608 87.553 1.00 83.50 325 PHE A O 1
ATOM 2435 N N . GLU A 1 326 ? -40.739 -9.270 87.263 1.00 83.44 326 GLU A N 1
ATOM 2436 C CA . GLU A 1 326 ? -40.991 -8.813 88.627 1.00 83.44 326 GLU A CA 1
ATOM 2437 C C . GLU A 1 326 ? -41.136 -10.034 89.547 1.00 83.44 326 GLU A C 1
ATOM 2439 O O . GLU A 1 326 ? -41.886 -10.966 89.256 1.00 83.44 326 GLU A O 1
ATOM 2444 N N . THR A 1 327 ? -40.376 -10.069 90.644 1.00 82.31 327 THR A N 1
ATOM 2445 C CA . THR A 1 327 ? -40.425 -11.182 91.603 1.00 82.31 327 THR A CA 1
ATOM 2446 C C . THR A 1 327 ? -41.352 -10.816 92.758 1.00 82.31 327 THR A C 1
ATOM 2448 O O . THR A 1 327 ? -41.000 -9.984 93.590 1.00 82.31 327 THR A O 1
ATOM 2451 N N . GLU A 1 328 ? -42.521 -11.454 92.842 1.00 84.94 328 GLU A N 1
ATOM 2452 C CA . GLU A 1 328 ? -43.429 -11.320 93.987 1.00 84.94 328 GLU A CA 1
ATOM 2453 C C . GLU A 1 328 ? -43.161 -12.444 95.003 1.00 84.94 328 GLU A C 1
ATOM 2455 O O . GLU A 1 328 ? -43.313 -13.629 94.701 1.00 84.94 328 GLU A O 1
ATOM 2460 N N . TYR A 1 329 ? -42.769 -12.088 96.229 1.00 82.31 329 TYR A N 1
ATOM 2461 C CA . TYR A 1 329 ? -42.594 -13.063 97.306 1.00 82.31 329 TYR A CA 1
ATOM 2462 C C . TYR A 1 329 ? -43.950 -13.413 97.930 1.00 82.31 329 TYR A C 1
ATOM 2464 O O . TYR A 1 329 ? -44.580 -12.567 98.566 1.00 82.31 329 TYR A O 1
ATOM 2472 N N . ARG A 1 330 ? -44.386 -14.672 97.794 1.00 82.88 330 ARG A N 1
ATOM 2473 C CA . ARG A 1 330 ? -45.574 -15.195 98.484 1.00 82.88 330 ARG A CA 1
ATOM 2474 C C . ARG A 1 330 ? -45.164 -16.180 99.581 1.00 82.88 330 ARG A C 1
ATOM 2476 O O . ARG A 1 330 ? -44.486 -17.160 99.275 1.00 82.88 330 ARG A O 1
ATOM 2483 N N . PRO A 1 331 ? -45.562 -15.960 100.846 1.00 79.94 331 PRO A N 1
ATOM 2484 C CA . PRO A 1 331 ? -45.312 -16.926 101.908 1.00 79.94 331 PRO A CA 1
ATOM 2485 C C . PRO A 1 331 ? -46.068 -18.231 101.623 1.00 79.94 331 PRO A C 1
ATOM 2487 O O . PRO A 1 331 ? -47.261 -18.199 101.325 1.00 79.94 331 PRO A O 1
ATOM 2490 N N . ASN A 1 332 ? -45.373 -19.369 101.715 1.00 77.62 332 ASN A N 1
ATOM 2491 C CA . ASN A 1 332 ? -45.972 -20.699 101.599 1.00 77.62 332 ASN A CA 1
ATOM 2492 C C . ASN A 1 332 ? -46.691 -21.065 102.912 1.00 77.62 332 ASN A C 1
ATOM 2494 O O . ASN A 1 332 ? -46.024 -21.142 103.949 1.00 77.62 332 ASN A O 1
ATOM 2498 N N . PRO A 1 333 ? -48.018 -21.285 102.919 1.00 75.62 333 PRO A N 1
ATOM 2499 C CA . PRO A 1 333 ? -48.683 -21.853 104.076 1.00 75.62 333 PRO A CA 1
ATOM 2500 C C . PRO A 1 333 ? -48.451 -23.374 104.148 1.00 75.62 333 PRO A C 1
ATOM 2502 O O . PRO A 1 333 ? -49.070 -24.133 103.406 1.00 75.62 333 PRO A O 1
ATOM 2505 N N . GLN A 1 334 ? -47.648 -23.742 105.157 1.00 60.09 334 GLN A N 1
ATOM 2506 C CA . GLN A 1 334 ? -47.363 -25.063 105.758 1.00 60.09 334 GLN A CA 1
ATOM 2507 C C . GLN A 1 334 ? -46.169 -25.853 105.212 1.00 60.09 334 GLN A C 1
ATOM 2509 O O . GLN A 1 334 ? -46.147 -26.226 104.020 1.00 60.09 334 GLN A O 1
#

Mean predicted aligned error: 14.59 Å

Secondary structure (DSSP, 8-state):
----------------------------HHHHHHHHHHHHHHHHHHHHHHHHHHTPEEEEEEETTEEEEEEE--SBHHHHHHHTT----TTSEEES-TTSB--TT-EEEEE--EEEEEEETTEEEEEEE--SBHHHHHHHTT----TTSEEEETTEE--TT-BSSPPP--------TT-PPPTTPPPPPPEEEEEE--EEEEEEETTEEEEEEE--SBHHHHHHHHT-PPPTT-EEES-TTPBP-TT-EEEEEPPEEEEEEETTEEEEEEE--SBHHHHHHHTT-PPPTT-EEES-TTSBP-TTEEEEEE----------PPPPPP--------

Solvent-accessible surface area (backbone atoms only — not comparable to full-atom values): 20397 Å² total; per-residue (Å²): 142,86,85,87,86,83,84,91,80,90,78,86,86,85,88,77,87,83,75,87,75,94,70,86,78,62,78,46,76,62,56,53,48,54,49,52,51,51,51,51,51,53,52,49,54,48,52,51,52,51,54,54,60,70,63,46,42,54,34,42,34,30,52,70,83,46,82,39,84,45,73,37,83,49,63,25,44,43,56,41,37,49,75,67,55,46,84,79,57,94,72,36,48,54,44,65,52,52,81,42,68,62,52,92,72,44,66,35,40,36,44,70,42,44,57,32,37,41,25,51,81,81,50,74,43,84,46,74,42,75,60,57,25,48,40,52,45,36,50,74,73,68,48,89,81,58,92,70,34,47,34,26,49,79,84,41,81,50,60,49,79,40,61,76,58,80,73,74,75,93,60,87,75,74,79,70,89,81,70,77,76,60,69,74,62,75,84,77,75,73,46,43,36,38,40,40,72,42,30,46,35,36,40,32,51,74,94,46,74,49,72,51,69,40,66,45,66,20,45,42,53,41,33,53,77,72,66,57,84,81,55,93,57,38,45,58,44,64,53,51,80,40,70,58,51,72,72,41,67,34,40,39,50,71,40,35,44,35,34,43,36,45,96,91,44,80,45,81,50,54,43,69,48,64,24,43,47,52,45,30,55,77,72,69,52,82,75,56,99,71,33,50,42,46,62,48,44,81,41,68,63,52,74,71,38,64,39,37,54,46,85,62,82,88,80,90,81,87,78,90,75,85,78,88,77,87,85,80,89,74,87,80,90,129

Sequence (334 aa):
MTTPLKRAARSSAQASDGGRPAAGGGLGRWGRRYLLAGVGLILMLGAMGLGYACTLRPVWVDLDGQPLLLRTHLPTVGEALAEARISLEPEDLVEPPLDTPVGSGVHVRIRRARTVYIVVDGEARVHRTLAQTVGEVLTEAGVKWIPEDRITMGGAVVSGDQLLYAPPASGRQTASRGRRPGLGAPLAPEVEIAVQRAVPIAIQDGPATYTFLTVARTLGEALLEKGITLYAADRIQPPLDTAIHGGLRAAIDRSRPVTVLADGEVRQTRTRAETVAQLLEEEGIALGELDYTVPNAADAIVPGMRVMVVRVREEEVVEQEPIPFETEYRPNPQ